Protein AF-A0A5E8H9J6-F1 (afdb_monomer)

pLDDT: mean 77.49, std 18.44, range [28.7, 96.12]

Radius of gyration: 23.61 Å; Cα contacts (8 Å, |Δi|>4): 202; chains: 1; bounding box: 66×59×46 Å

Foldseek 3Di:
DDLVVLVVLLVVLVLLLLVLLPDFLVCNLVSLLVNLVSLVVDPLNVVVVVLLCPDDDDPCPLPCAPPNPAQDADPDPSSNLSSLCNNSVCCNPPVVPDGPLSSLQRQLDDDDDSRSSSNSCSVVRVVVNSVVVSVVSVVVSVVVVPDDDPPPDDDDDDDDDPDDDDDDDPPPVLVVLLVLLVVVLVVLVSDPQPCSVVLNVLSVVCNVPVPVQLQDPVSLVSNCVSLVVVCVSCVPDPSSVVVCVSSVVSVVVD

Structure (mmCIF, N/CA/C/O backbone):
data_AF-A0A5E8H9J6-F1
#
_entry.id   AF-A0A5E8H9J6-F1
#
loop_
_atom_site.group_PDB
_atom_site.id
_atom_site.type_symbol
_atom_site.label_atom_id
_atom_site.label_alt_id
_atom_site.label_comp_id
_atom_site.label_asym_id
_atom_site.label_entity_id
_atom_site.label_seq_id
_atom_site.pdbx_PDB_ins_code
_atom_site.Cartn_x
_atom_site.Cartn_y
_atom_site.Cartn_z
_atom_site.occupancy
_atom_site.B_iso_or_equiv
_atom_site.auth_seq_id
_atom_site.auth_comp_id
_atom_site.auth_asym_id
_atom_site.auth_atom_id
_atom_site.pdbx_PDB_model_num
ATOM 1 N N . MET A 1 1 ? -1.485 -14.851 18.853 1.00 59.44 1 MET A N 1
ATOM 2 C CA . MET A 1 1 ? -2.265 -13.593 18.881 1.00 59.44 1 MET A CA 1
ATOM 3 C C . MET A 1 1 ? -3.747 -13.981 18.853 1.00 59.44 1 MET A C 1
ATOM 5 O O . MET A 1 1 ? -4.012 -15.145 18.581 1.00 59.44 1 MET A O 1
ATOM 9 N N . SER A 1 2 ? -4.716 -13.131 19.223 1.00 71.38 2 SER A N 1
ATOM 10 C CA . SER A 1 2 ? -6.134 -13.530 19.083 1.00 71.38 2 SER A CA 1
ATOM 11 C C . SER A 1 2 ? -6.590 -13.364 17.628 1.00 71.38 2 SER A C 1
ATOM 13 O O . SER A 1 2 ? -6.178 -12.410 16.970 1.00 71.38 2 SER A O 1
ATOM 15 N N . ASN A 1 3 ? -7.474 -14.241 17.136 1.00 74.12 3 ASN A N 1
ATOM 16 C CA . ASN A 1 3 ? -7.979 -14.191 15.752 1.00 74.12 3 ASN A CA 1
ATOM 17 C C . ASN A 1 3 ? -8.634 -12.820 15.430 1.00 74.12 3 ASN A C 1
ATOM 19 O O . ASN A 1 3 ? -8.476 -12.260 14.349 1.00 74.12 3 ASN A O 1
ATOM 23 N N . THR A 1 4 ? -9.278 -12.192 16.421 1.00 80.00 4 THR A N 1
ATOM 24 C CA . THR A 1 4 ? -9.820 -10.823 16.315 1.00 80.00 4 THR A CA 1
ATOM 25 C C . THR A 1 4 ? -8.735 -9.762 16.095 1.00 80.00 4 THR A C 1
ATOM 27 O O . THR A 1 4 ? -8.945 -8.807 15.347 1.00 80.00 4 THR A O 1
ATOM 30 N N . GLN A 1 5 ? -7.571 -9.905 16.733 1.00 84.12 5 GLN A N 1
ATOM 31 C CA . GLN A 1 5 ? -6.445 -8.985 16.568 1.00 84.12 5 GLN A CA 1
ATOM 32 C C . GLN A 1 5 ? -5.749 -9.180 15.213 1.00 84.12 5 GLN A C 1
ATOM 34 O O . GLN A 1 5 ? -5.416 -8.194 14.561 1.00 84.12 5 GLN A O 1
ATOM 39 N N . GLU A 1 6 ? -5.599 -10.425 14.758 1.00 87.00 6 GLU A N 1
ATOM 40 C CA . GLU A 1 6 ? -5.051 -10.762 13.434 1.00 87.00 6 GLU A CA 1
ATOM 41 C C . GLU A 1 6 ? -5.902 -10.171 12.307 1.00 87.00 6 GLU A C 1
ATOM 43 O O . GLU A 1 6 ? -5.378 -9.487 11.430 1.00 87.00 6 GLU A O 1
ATOM 48 N N . LYS A 1 7 ? -7.231 -10.303 12.391 1.00 85.69 7 LYS A N 1
ATOM 49 C CA . LYS A 1 7 ? -8.154 -9.674 11.432 1.00 85.69 7 LYS A CA 1
ATOM 50 C C . LYS A 1 7 ? -8.063 -8.151 11.419 1.00 85.69 7 LYS A C 1
ATOM 52 O O . LYS A 1 7 ? -8.177 -7.538 10.360 1.00 85.69 7 LYS A O 1
ATOM 57 N N . LYS A 1 8 ? -7.838 -7.523 12.577 1.00 87.19 8 LYS A N 1
ATOM 58 C CA . LYS A 1 8 ? -7.639 -6.069 12.654 1.00 87.19 8 LYS A CA 1
ATOM 59 C C . LYS A 1 8 ? -6.346 -5.642 11.953 1.00 87.19 8 LYS A C 1
ATOM 61 O O . LYS A 1 8 ? -6.364 -4.669 11.204 1.00 87.19 8 LYS A O 1
ATOM 66 N N . ILE A 1 9 ? -5.251 -6.373 12.167 1.00 90.19 9 ILE A N 1
ATOM 67 C CA . ILE A 1 9 ? -3.965 -6.126 11.495 1.00 90.19 9 ILE A CA 1
ATOM 68 C C . ILE A 1 9 ? -4.117 -6.303 9.983 1.00 90.19 9 ILE A C 1
ATOM 70 O O . ILE A 1 9 ? -3.694 -5.439 9.219 1.00 90.19 9 ILE A O 1
ATOM 74 N N . LEU A 1 10 ? -4.794 -7.366 9.550 1.00 91.12 10 LEU A N 1
ATOM 75 C CA . LEU A 1 10 ? -5.026 -7.641 8.138 1.00 91.12 10 LEU A CA 1
ATOM 76 C C . LEU A 1 10 ? -5.918 -6.576 7.471 1.00 91.12 10 LEU A C 1
ATOM 78 O O . LEU A 1 10 ? -5.657 -6.148 6.348 1.00 91.12 10 LEU A O 1
ATOM 82 N N . SER A 1 11 ? -6.930 -6.070 8.182 1.00 86.50 11 SER A N 1
ATOM 83 C CA . SER A 1 11 ? -7.732 -4.934 7.716 1.00 86.50 11 SER A CA 1
ATOM 84 C C . SER A 1 11 ? -6.898 -3.659 7.576 1.00 86.50 11 SER A C 1
ATOM 86 O O . SER A 1 11 ? -7.083 -2.920 6.613 1.00 86.50 11 SER A O 1
ATOM 88 N N . GLN A 1 12 ? -5.985 -3.389 8.513 1.00 87.75 12 GLN A N 1
ATOM 89 C CA . GLN A 1 12 ? -5.090 -2.233 8.429 1.00 87.75 12 GLN A CA 1
ATOM 90 C C . GLN A 1 12 ? -4.113 -2.368 7.255 1.00 87.75 12 GLN A C 1
ATOM 92 O O . GLN A 1 12 ? -3.857 -1.389 6.556 1.00 87.75 12 GLN A O 1
ATOM 97 N N . PHE A 1 13 ? -3.614 -3.579 7.001 1.00 92.81 13 PHE A N 1
ATOM 98 C CA . PHE A 1 13 ? -2.774 -3.869 5.844 1.00 92.81 13 PHE A CA 1
ATOM 99 C C . PHE A 1 13 ? -3.495 -3.544 4.535 1.00 92.81 13 PHE A C 1
ATOM 101 O O . PHE A 1 13 ? -2.966 -2.795 3.717 1.00 92.81 13 PHE A O 1
ATOM 108 N N . LEU A 1 14 ? -4.742 -4.002 4.381 1.00 88.88 14 LEU A N 1
ATOM 109 C CA . LEU A 1 14 ? -5.564 -3.695 3.210 1.00 88.88 14 LEU A CA 1
ATOM 110 C C . LEU A 1 14 ? -5.785 -2.187 3.026 1.00 88.88 14 LEU A C 1
ATOM 112 O O . LEU A 1 14 ? -5.744 -1.689 1.901 1.00 88.88 14 LEU A O 1
ATOM 116 N N . THR A 1 15 ? -5.997 -1.447 4.116 1.00 83.69 15 THR A N 1
ATOM 117 C CA . THR A 1 15 ? -6.102 0.019 4.073 1.00 83.69 15 THR A CA 1
ATOM 118 C C . THR A 1 15 ? -4.813 0.658 3.565 1.00 83.69 15 THR A C 1
ATOM 120 O O . THR A 1 15 ? -4.868 1.539 2.709 1.00 83.69 15 THR A O 1
ATOM 123 N N . ASN A 1 16 ? -3.652 0.197 4.035 1.00 84.75 16 ASN A N 1
ATOM 124 C CA . ASN A 1 16 ? -2.370 0.734 3.587 1.00 84.75 16 ASN A CA 1
ATOM 125 C C . ASN A 1 16 ? -2.121 0.429 2.098 1.00 84.75 16 ASN A C 1
ATOM 127 O O . ASN A 1 16 ? -1.680 1.316 1.374 1.00 84.75 16 ASN A O 1
ATOM 131 N N . ILE A 1 17 ? -2.475 -0.773 1.616 1.00 89.94 17 ILE A N 1
ATOM 132 C CA . ILE A 1 17 ? -2.405 -1.122 0.184 1.00 89.94 17 ILE A CA 1
ATOM 133 C C . ILE A 1 17 ? -3.247 -0.147 -0.638 1.00 89.94 17 ILE A C 1
ATOM 135 O O . ILE A 1 17 ? -2.759 0.425 -1.606 1.00 89.94 17 ILE A O 1
ATOM 139 N N . LYS A 1 18 ? -4.500 0.090 -0.236 1.00 85.06 18 LYS A N 1
ATOM 140 C CA . LYS A 1 18 ? -5.388 1.033 -0.932 1.00 85.06 18 LYS A CA 1
ATOM 141 C C . LYS A 1 18 ? -4.832 2.455 -0.955 1.00 85.06 18 LYS A C 1
ATOM 143 O O . LYS A 1 18 ? -5.017 3.143 -1.952 1.00 85.06 18 LYS A O 1
ATOM 148 N N . PHE A 1 19 ? -4.166 2.889 0.116 1.00 83.50 19 PHE A N 1
ATOM 149 C CA . PHE A 1 19 ? -3.497 4.189 0.157 1.00 83.50 19 PHE A CA 1
ATOM 150 C C . PHE A 1 19 ? -2.390 4.272 -0.900 1.00 83.50 19 PHE A C 1
ATOM 152 O O . PHE A 1 19 ? -2.397 5.191 -1.710 1.00 83.50 19 PHE A O 1
ATOM 159 N N . LEU A 1 20 ? -1.512 3.268 -0.954 1.00 90.25 20 LEU A N 1
ATOM 160 C CA . LEU A 1 20 ? -0.460 3.184 -1.967 1.00 90.25 20 LEU A CA 1
ATOM 161 C C . LEU A 1 20 ? -1.025 3.151 -3.394 1.00 90.25 20 LEU A C 1
ATOM 163 O O . LEU A 1 20 ? -0.491 3.816 -4.262 1.00 90.25 20 LEU A O 1
ATOM 167 N N . MET A 1 21 ? -2.116 2.426 -3.652 1.00 91.56 21 MET A N 1
ATOM 168 C CA . MET A 1 21 ? -2.692 2.339 -5.007 1.00 91.56 21 MET A CA 1
ATOM 169 C C . MET A 1 21 ? -3.273 3.658 -5.529 1.00 91.56 21 MET A C 1
ATOM 171 O O . MET A 1 21 ? -3.559 3.761 -6.718 1.00 91.56 21 MET A O 1
ATOM 175 N N . ASN A 1 22 ? -3.499 4.635 -4.651 1.00 84.75 22 ASN A N 1
ATOM 176 C CA . ASN A 1 22 ? -4.009 5.954 -5.018 1.00 84.75 22 ASN A CA 1
ATOM 177 C C . ASN A 1 22 ? -2.953 7.057 -4.863 1.00 84.75 22 ASN A C 1
ATOM 179 O O . ASN A 1 22 ? -3.282 8.229 -5.046 1.00 84.75 22 ASN A O 1
ATOM 183 N N . SER A 1 23 ? -1.716 6.711 -4.499 1.00 84.19 23 SER A N 1
ATOM 184 C CA . SER A 1 23 ? -0.646 7.692 -4.356 1.00 84.19 23 SER A CA 1
ATOM 185 C C . SER A 1 23 ? -0.060 8.066 -5.720 1.00 84.19 23 SER A C 1
ATOM 187 O O . SER A 1 23 ? -0.052 7.285 -6.668 1.00 84.19 23 SER A O 1
ATOM 189 N N . SER A 1 24 ? 0.479 9.269 -5.796 1.00 86.25 24 SER A N 1
ATOM 190 C CA . SER A 1 24 ? 1.203 9.827 -6.935 1.00 86.25 24 SER A CA 1
ATOM 191 C C . SER A 1 24 ? 2.720 9.663 -6.767 1.00 86.25 24 SER A C 1
ATOM 193 O O . SER A 1 24 ? 3.197 8.971 -5.864 1.00 86.25 24 SER A O 1
ATOM 195 N N . ASN A 1 25 ? 3.502 10.317 -7.629 1.00 87.56 25 ASN A N 1
ATOM 196 C CA . ASN A 1 25 ? 4.947 10.435 -7.437 1.00 87.56 25 ASN A CA 1
ATOM 197 C C . ASN A 1 25 ? 5.320 11.123 -6.107 1.00 87.56 25 ASN A C 1
ATOM 199 O O . ASN A 1 25 ? 6.300 10.734 -5.477 1.00 87.56 25 ASN A O 1
ATOM 203 N N . ASP A 1 26 ? 4.534 12.114 -5.675 1.00 82.75 26 ASP A N 1
ATOM 204 C CA . ASP A 1 26 ? 4.868 12.986 -4.539 1.00 82.75 26 ASP A CA 1
ATOM 205 C C . ASP A 1 26 ? 4.715 12.313 -3.166 1.00 82.75 26 ASP A C 1
ATOM 207 O O . ASP A 1 26 ? 5.227 12.828 -2.173 1.00 82.75 26 ASP A O 1
ATOM 211 N N . ASP A 1 27 ? 3.946 11.227 -3.088 1.00 84.25 27 ASP A N 1
ATOM 212 C CA . ASP A 1 27 ? 3.587 10.540 -1.842 1.00 84.25 27 ASP A CA 1
ATOM 213 C C . ASP A 1 27 ? 3.704 9.008 -1.919 1.00 84.25 27 ASP A C 1
ATOM 215 O O . ASP A 1 27 ? 3.498 8.306 -0.923 1.00 84.25 27 ASP A O 1
ATOM 219 N N . GLY A 1 28 ? 4.055 8.463 -3.088 1.00 87.81 28 GLY A N 1
ATOM 220 C CA . GLY A 1 28 ? 4.189 7.023 -3.293 1.00 87.81 28 GLY A CA 1
ATOM 221 C C . GLY A 1 28 ? 5.363 6.393 -2.553 1.00 87.81 28 GLY A C 1
ATOM 222 O O . GLY A 1 28 ? 5.253 5.245 -2.109 1.00 87.81 28 GLY A O 1
ATOM 223 N N . PHE A 1 29 ? 6.452 7.140 -2.339 1.00 91.50 29 PHE A N 1
ATOM 224 C CA . PHE A 1 29 ? 7.573 6.660 -1.531 1.00 91.50 29 PHE A CA 1
ATOM 225 C C . PHE A 1 29 ? 7.135 6.432 -0.081 1.00 91.50 29 PHE A C 1
ATOM 227 O O . PHE A 1 29 ? 7.305 5.335 0.451 1.00 91.50 29 PHE A O 1
ATOM 234 N N . GLU A 1 30 ? 6.526 7.436 0.552 1.00 89.94 30 GLU A N 1
ATOM 235 C CA . GLU A 1 30 ? 6.082 7.360 1.943 1.00 89.94 30 GLU A CA 1
ATOM 236 C C . GLU A 1 30 ? 4.964 6.330 2.131 1.00 89.94 30 GLU A C 1
ATOM 238 O O . GLU A 1 30 ? 4.925 5.635 3.151 1.00 89.94 30 GLU A O 1
ATOM 243 N N . ALA A 1 31 ? 4.068 6.194 1.149 1.00 89.25 31 ALA A N 1
ATOM 244 C CA . ALA A 1 31 ? 3.047 5.152 1.144 1.00 89.25 31 ALA A CA 1
ATOM 245 C C . ALA A 1 31 ? 3.674 3.749 1.165 1.00 89.25 31 ALA A C 1
ATOM 247 O O . ALA A 1 31 ? 3.290 2.904 1.984 1.00 89.25 31 ALA A O 1
ATOM 248 N N . LEU A 1 32 ? 4.661 3.514 0.294 1.00 95.00 32 LEU A N 1
ATOM 249 C CA . LEU A 1 32 ? 5.361 2.238 0.187 1.00 95.00 32 LEU A CA 1
ATOM 250 C C . LEU A 1 32 ? 6.189 1.952 1.445 1.00 95.00 32 LEU A C 1
ATOM 252 O O . LEU A 1 32 ? 6.062 0.876 2.029 1.00 95.00 32 LEU A O 1
ATOM 256 N N . GLU A 1 33 ? 6.971 2.927 1.914 1.00 94.75 33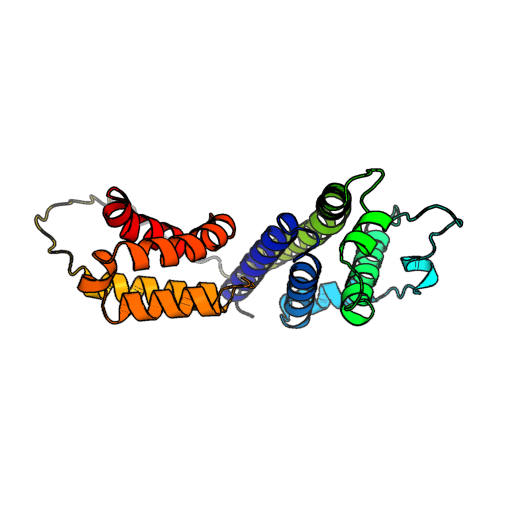 GLU A N 1
ATOM 257 C CA . GLU A 1 33 ? 7.739 2.831 3.160 1.00 94.75 33 GLU A CA 1
ATOM 258 C C . GLU A 1 33 ? 6.824 2.513 4.353 1.00 94.75 33 GLU A C 1
ATOM 260 O O . GLU A 1 33 ? 7.142 1.651 5.177 1.00 94.75 33 GLU A O 1
ATOM 265 N N . GLY A 1 34 ? 5.655 3.156 4.428 1.00 91.94 34 GLY A N 1
ATOM 266 C CA . GLY A 1 34 ? 4.661 2.912 5.469 1.00 91.94 34 GLY A CA 1
ATOM 267 C C . GLY A 1 34 ? 4.163 1.465 5.499 1.00 91.94 34 GLY A C 1
ATOM 268 O O . GLY A 1 34 ? 4.055 0.882 6.580 1.00 91.94 34 GLY A O 1
ATOM 269 N N . ILE A 1 35 ? 3.902 0.862 4.334 1.00 95.25 35 ILE A N 1
ATOM 270 C CA . ILE A 1 35 ? 3.504 -0.551 4.236 1.00 95.25 35 ILE A CA 1
ATOM 271 C C . ILE A 1 35 ? 4.638 -1.472 4.690 1.00 95.25 35 ILE A C 1
ATOM 273 O O . ILE A 1 35 ? 4.401 -2.365 5.503 1.00 95.25 35 ILE A O 1
ATOM 277 N N . ILE A 1 36 ? 5.863 -1.251 4.207 1.00 95.44 36 ILE A N 1
ATOM 278 C CA . ILE A 1 36 ? 7.013 -2.107 4.538 1.00 95.44 36 ILE A CA 1
ATOM 279 C C . ILE A 1 36 ? 7.318 -2.064 6.034 1.00 95.44 36 ILE A C 1
ATOM 281 O O . ILE A 1 36 ? 7.476 -3.108 6.670 1.00 95.44 36 ILE A O 1
ATOM 285 N N . ASN A 1 37 ? 7.328 -0.871 6.625 1.00 94.06 37 ASN A N 1
ATOM 286 C CA . ASN A 1 37 ? 7.542 -0.708 8.060 1.00 94.06 37 ASN A CA 1
ATOM 287 C C . ASN A 1 37 ? 6.410 -1.330 8.885 1.00 94.06 37 ASN A C 1
ATOM 289 O O . ASN A 1 37 ? 6.670 -1.917 9.936 1.00 94.06 37 ASN A O 1
ATOM 293 N N . PHE A 1 38 ? 5.163 -1.240 8.412 1.00 94.75 38 PHE A N 1
ATOM 294 C CA . PHE A 1 38 ? 4.030 -1.913 9.043 1.00 94.75 38 PHE A CA 1
ATOM 295 C C . PHE A 1 38 ? 4.209 -3.436 9.030 1.00 94.75 38 PHE A C 1
ATOM 297 O O . PHE A 1 38 ? 4.125 -4.061 10.084 1.00 94.75 38 PHE A O 1
ATOM 304 N N . MET A 1 39 ? 4.533 -4.026 7.876 1.00 96.12 39 MET A N 1
ATOM 305 C CA . MET A 1 39 ? 4.763 -5.469 7.763 1.00 96.12 39 MET A CA 1
ATOM 306 C C . MET A 1 39 ? 5.901 -5.939 8.676 1.00 96.12 39 MET A C 1
ATOM 308 O O . MET A 1 39 ? 5.738 -6.912 9.401 1.00 96.12 39 MET A O 1
ATOM 312 N N . LYS A 1 40 ? 7.031 -5.223 8.710 1.00 93.94 40 LYS A N 1
ATOM 313 C CA . LYS A 1 40 ? 8.172 -5.571 9.577 1.00 93.94 40 LYS A CA 1
ATOM 314 C C . LYS A 1 40 ? 7.868 -5.464 11.072 1.00 93.94 40 LYS A C 1
ATOM 316 O O . LYS A 1 40 ? 8.514 -6.127 11.877 1.00 93.94 40 LYS A O 1
ATOM 321 N N . LYS A 1 41 ? 6.937 -4.591 11.460 1.00 94.56 41 LYS A N 1
ATOM 322 C CA . LYS A 1 41 ? 6.559 -4.377 12.862 1.00 94.56 41 LYS A CA 1
ATOM 323 C C . LYS A 1 41 ? 5.580 -5.436 13.366 1.00 94.56 41 LYS A C 1
ATOM 325 O O . LYS A 1 41 ? 5.629 -5.808 14.538 1.00 94.56 41 LYS A O 1
ATOM 330 N N . GLU A 1 42 ? 4.644 -5.850 12.520 1.00 94.75 42 GLU A N 1
ATOM 331 C CA . GLU A 1 42 ? 3.549 -6.727 12.914 1.00 94.75 42 GLU A CA 1
ATOM 332 C C . GLU A 1 42 ? 3.956 -8.201 12.779 1.00 94.75 42 GLU A C 1
ATOM 334 O O . GLU A 1 42 ? 4.244 -8.695 11.689 1.00 94.75 42 GLU A O 1
ATOM 339 N N . SER A 1 43 ? 3.913 -8.941 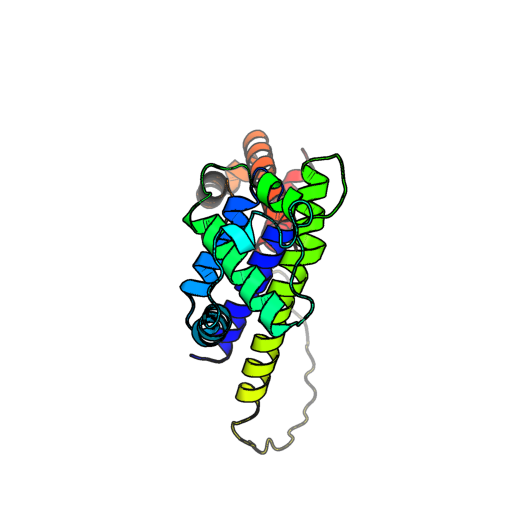13.891 1.00 92.25 43 SER A N 1
ATOM 340 C CA . SER A 1 43 ? 4.396 -10.329 13.946 1.00 92.25 43 SER A CA 1
ATOM 341 C C . SER A 1 43 ? 3.672 -11.295 13.007 1.00 92.25 43 SER A C 1
ATOM 343 O O . SER A 1 43 ? 4.234 -12.330 12.658 1.00 92.25 43 SER A O 1
ATOM 345 N N . LEU A 1 44 ? 2.457 -10.944 12.573 1.00 93.00 44 LEU A N 1
ATOM 346 C CA . LEU A 1 44 ? 1.671 -11.695 11.592 1.00 93.00 44 LEU A CA 1
ATOM 347 C C . LEU A 1 44 ? 2.421 -11.906 10.266 1.00 93.00 44 LEU A C 1
ATOM 349 O O . LEU A 1 44 ? 2.207 -12.915 9.608 1.00 93.00 44 LEU A O 1
ATOM 353 N N . PHE A 1 45 ? 3.304 -10.983 9.876 1.00 95.44 45 PHE A N 1
ATOM 354 C CA . PHE A 1 45 ? 4.000 -11.050 8.588 1.00 95.44 45 PHE A CA 1
ATOM 355 C C . PHE A 1 45 ? 5.368 -11.727 8.663 1.00 95.44 45 PHE A C 1
ATOM 357 O O . PHE A 1 45 ? 5.964 -11.964 7.617 1.00 95.44 45 PHE A O 1
ATOM 364 N N . HIS A 1 46 ? 5.888 -12.040 9.855 1.00 94.56 46 HIS A N 1
ATOM 365 C CA . HIS A 1 46 ? 7.272 -12.503 10.012 1.00 94.5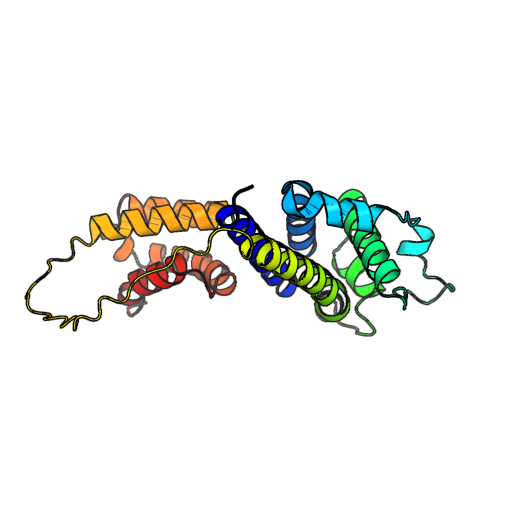6 46 HIS A CA 1
ATOM 366 C C . HIS A 1 46 ? 7.592 -13.751 9.180 1.00 94.56 46 HIS A C 1
ATOM 368 O O . HIS A 1 46 ? 8.652 -13.816 8.568 1.00 94.56 46 HIS A O 1
ATOM 374 N N . GLU A 1 47 ? 6.688 -14.732 9.133 1.00 92.31 47 GLU A N 1
ATOM 375 C CA . GLU A 1 47 ? 6.907 -15.962 8.361 1.00 92.31 47 GLU A CA 1
ATOM 376 C C . GLU A 1 47 ? 6.978 -15.686 6.855 1.00 92.31 47 GLU A C 1
ATOM 378 O O . GLU A 1 47 ? 7.892 -16.153 6.175 1.00 92.31 47 GLU A O 1
ATOM 383 N N . ILE A 1 48 ? 6.067 -14.852 6.347 1.00 94.25 48 ILE A N 1
ATOM 384 C CA . ILE A 1 48 ? 6.060 -14.440 4.941 1.00 94.25 48 ILE A CA 1
ATOM 385 C C . ILE A 1 48 ? 7.304 -13.614 4.613 1.00 94.25 48 ILE A C 1
ATOM 387 O O . ILE A 1 48 ? 7.926 -13.859 3.586 1.00 94.25 48 ILE A O 1
ATOM 391 N N . ILE A 1 49 ? 7.704 -12.678 5.479 1.00 94.88 49 ILE A N 1
ATOM 392 C CA . ILE A 1 49 ? 8.920 -11.875 5.288 1.00 94.88 49 ILE A CA 1
ATOM 393 C C . ILE A 1 49 ? 10.147 -12.781 5.217 1.00 94.88 49 ILE A C 1
ATOM 395 O O . ILE A 1 49 ? 10.905 -12.676 4.260 1.00 94.88 49 ILE A O 1
ATOM 399 N N . ASN A 1 50 ? 10.299 -13.719 6.155 1.00 93.75 50 ASN A N 1
ATOM 400 C CA . ASN A 1 50 ? 11.421 -14.657 6.141 1.00 93.75 50 ASN A CA 1
ATOM 401 C C . ASN A 1 50 ? 11.479 -15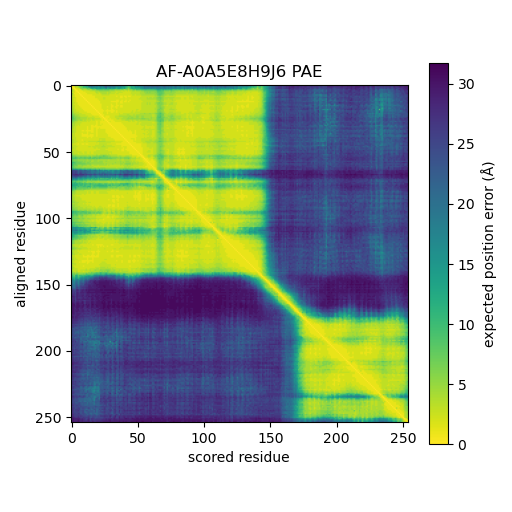.433 4.821 1.00 93.75 50 ASN A C 1
ATOM 403 O O . ASN A 1 50 ? 12.544 -15.522 4.221 1.00 93.75 50 ASN A O 1
ATOM 407 N N . LYS A 1 51 ? 10.333 -15.928 4.332 1.00 92.62 51 LYS A N 1
ATOM 408 C CA . LYS A 1 51 ? 10.239 -16.621 3.039 1.00 92.62 51 LYS A CA 1
ATOM 409 C C . LYS A 1 51 ? 10.617 -15.713 1.863 1.00 92.62 51 LYS A C 1
ATOM 411 O O . LYS A 1 51 ? 11.286 -16.146 0.928 1.00 92.62 51 LYS A O 1
ATOM 416 N N . LEU A 1 52 ? 10.187 -14.452 1.883 1.00 93.31 52 LEU A N 1
ATOM 417 C CA . LEU A 1 52 ? 10.526 -13.478 0.843 1.00 93.31 52 LEU A CA 1
ATOM 418 C C . LEU A 1 52 ? 12.024 -13.137 0.844 1.00 93.31 52 LEU A C 1
ATOM 420 O O . LEU A 1 52 ? 12.585 -12.917 -0.227 1.00 93.31 52 LEU A O 1
ATOM 424 N N . GLU A 1 53 ? 12.663 -13.147 2.014 1.00 91.94 53 GLU A N 1
ATOM 425 C CA . GLU A 1 53 ? 14.084 -12.834 2.220 1.00 91.94 53 GLU A CA 1
ATOM 426 C C . GLU A 1 53 ? 15.029 -14.029 2.011 1.00 91.94 53 GLU A C 1
ATOM 428 O O . GLU A 1 53 ? 16.240 -13.838 1.980 1.00 91.94 53 GLU A O 1
ATOM 433 N N . GLU A 1 54 ? 14.517 -15.247 1.790 1.00 88.31 54 GLU A N 1
ATOM 434 C CA . GLU A 1 54 ? 15.351 -16.432 1.513 1.00 88.31 54 GLU A CA 1
ATOM 435 C C . GLU A 1 54 ? 16.265 -16.259 0.290 1.00 88.31 54 GLU A C 1
ATOM 437 O O . GLU A 1 54 ? 17.306 -16.910 0.188 1.00 88.31 54 GLU A O 1
ATOM 442 N N . THR A 1 55 ? 15.870 -15.409 -0.663 1.00 84.44 55 THR A N 1
ATOM 443 C CA . THR A 1 55 ? 16.654 -15.113 -1.865 1.00 84.44 55 THR A CA 1
ATOM 444 C C . THR A 1 55 ? 17.134 -13.669 -1.845 1.00 84.44 55 THR A C 1
ATOM 446 O O . THR A 1 55 ? 16.333 -12.743 -1.947 1.00 84.44 55 THR A O 1
ATOM 449 N N . GLU A 1 56 ? 18.451 -13.478 -1.797 1.00 84.19 56 GLU A N 1
ATOM 450 C CA . GLU A 1 56 ? 19.076 -12.162 -1.921 1.00 84.19 56 GLU A CA 1
ATOM 451 C C . GLU A 1 56 ? 19.303 -11.788 -3.393 1.00 84.19 56 GLU A C 1
ATOM 453 O O . GLU A 1 56 ? 19.770 -12.594 -4.204 1.00 84.19 56 GLU A O 1
ATOM 458 N N . TYR A 1 57 ? 19.006 -10.534 -3.735 1.00 88.06 57 TYR A N 1
ATOM 459 C CA . TYR A 1 57 ? 19.239 -9.962 -5.060 1.00 88.06 57 TYR A CA 1
ATOM 460 C C . TYR A 1 57 ? 20.195 -8.777 -4.938 1.00 88.06 57 TYR A C 1
ATOM 462 O O . TYR A 1 57 ? 20.031 -7.931 -4.064 1.00 88.06 57 TYR A O 1
ATOM 470 N N . SER A 1 58 ? 21.191 -8.702 -5.821 1.00 86.69 58 SER A N 1
ATOM 471 C CA . SER A 1 58 ? 22.095 -7.551 -5.880 1.00 86.69 58 SER A CA 1
ATOM 472 C C . SER A 1 58 ? 21.429 -6.348 -6.552 1.00 86.69 58 SER A C 1
ATOM 474 O O . SER A 1 58 ? 20.557 -6.515 -7.407 1.00 86.69 58 SER A O 1
ATOM 476 N N . GLU A 1 59 ? 21.908 -5.136 -6.261 1.00 85.06 59 GLU A N 1
ATOM 477 C CA . GLU A 1 59 ? 21.471 -3.908 -6.948 1.00 85.06 59 GLU A CA 1
ATOM 478 C C . GLU A 1 59 ? 21.588 -4.008 -8.477 1.00 85.06 59 GLU A C 1
ATOM 480 O O . GLU A 1 59 ? 20.759 -3.480 -9.211 1.00 85.06 59 GLU A O 1
ATOM 485 N N . GLU A 1 60 ? 22.601 -4.709 -8.992 1.00 83.19 60 GLU A N 1
ATOM 486 C CA . GLU A 1 60 ? 22.746 -4.929 -10.433 1.00 83.19 60 GLU A CA 1
ATOM 487 C C . GLU A 1 60 ? 21.555 -5.708 -11.007 1.00 83.19 60 GLU A C 1
ATOM 489 O O . GLU A 1 60 ? 21.006 -5.334 -12.044 1.00 83.19 60 GLU A O 1
ATOM 494 N N . ILE A 1 61 ? 21.101 -6.742 -10.299 1.00 84.75 61 ILE A N 1
ATOM 495 C CA . ILE A 1 61 ? 19.938 -7.535 -10.699 1.00 84.75 61 ILE A CA 1
ATOM 496 C C . ILE A 1 61 ? 18.639 -6.724 -10.551 1.00 84.75 61 ILE A C 1
ATOM 498 O O . ILE A 1 61 ? 17.748 -6.852 -11.394 1.00 84.75 61 ILE A O 1
ATOM 502 N N . LEU A 1 62 ? 18.540 -5.885 -9.516 1.00 87.62 62 LEU A N 1
ATOM 503 C CA . LEU A 1 62 ? 17.364 -5.057 -9.235 1.00 87.62 62 LEU A CA 1
ATOM 504 C C . LEU A 1 62 ? 17.236 -3.846 -10.176 1.00 87.62 62 LEU A C 1
ATOM 506 O O . LEU A 1 62 ? 16.118 -3.496 -10.551 1.00 87.62 62 LEU A O 1
ATOM 510 N N . TYR A 1 63 ? 18.344 -3.227 -10.602 1.00 84.62 63 TYR A N 1
ATOM 511 C CA . TYR A 1 63 ? 18.325 -1.901 -11.241 1.00 84.62 63 TYR A CA 1
ATOM 512 C C . TYR A 1 63 ? 19.139 -1.757 -12.532 1.00 84.62 63 TYR A C 1
ATOM 514 O O . TYR A 1 63 ? 19.114 -0.682 -13.132 1.00 84.62 63 TYR A O 1
ATOM 522 N N . LYS A 1 64 ? 19.827 -2.790 -13.028 1.00 72.31 64 LYS A N 1
ATOM 523 C CA . LYS A 1 64 ? 20.571 -2.691 -14.307 1.00 72.31 64 LYS A CA 1
ATOM 524 C C . LYS A 1 64 ? 20.004 -3.564 -15.428 1.00 72.31 64 LYS A C 1
ATOM 526 O O . LYS A 1 64 ? 20.508 -3.545 -16.551 1.00 72.31 64 LYS A O 1
ATOM 531 N N . GLY A 1 65 ? 18.889 -4.248 -15.155 1.00 61.97 65 GLY A N 1
ATOM 532 C CA . GLY A 1 65 ? 18.214 -5.143 -16.092 1.00 61.97 65 GLY A CA 1
ATOM 533 C C . GLY A 1 65 ? 19.002 -6.435 -16.335 1.00 61.97 65 GLY A C 1
ATOM 534 O O . GLY A 1 65 ? 20.218 -6.483 -16.195 1.00 61.97 65 GLY A O 1
ATOM 535 N N . ARG A 1 66 ? 18.311 -7.515 -16.723 1.00 56.38 66 ARG A N 1
ATOM 536 C CA . ARG A 1 66 ? 18.980 -8.812 -16.972 1.00 56.38 66 ARG A CA 1
ATOM 537 C C . ARG A 1 66 ? 19.829 -8.828 -18.249 1.00 56.38 66 ARG A C 1
ATOM 539 O O . ARG A 1 66 ? 20.773 -9.599 -18.319 1.00 56.38 66 ARG A O 1
ATOM 546 N N . ASP A 1 67 ? 19.492 -7.981 -19.228 1.00 52.06 67 ASP A N 1
ATOM 547 C CA . ASP A 1 67 ? 20.104 -7.948 -20.566 1.00 52.06 67 ASP A CA 1
ATOM 548 C C . ASP A 1 67 ? 20.314 -6.500 -21.060 1.00 52.06 67 ASP A C 1
ATOM 550 O O . ASP A 1 67 ? 19.664 -6.101 -22.025 1.00 52.06 67 ASP A O 1
ATOM 554 N N . TYR A 1 68 ? 21.140 -5.682 -20.385 1.00 46.31 68 TYR A N 1
ATOM 555 C CA . TYR A 1 68 ? 21.574 -4.307 -20.760 1.00 46.31 68 TYR A CA 1
ATOM 556 C C . TYR A 1 68 ? 20.490 -3.255 -21.128 1.00 46.31 68 TYR A C 1
ATOM 558 O O . TYR A 1 68 ? 20.812 -2.085 -21.288 1.00 46.31 68 TYR A O 1
ATOM 566 N N . ASN A 1 69 ? 19.221 -3.641 -21.287 1.00 48.72 69 ASN A N 1
ATOM 567 C CA . ASN A 1 69 ? 18.146 -2.877 -21.930 1.00 48.72 69 ASN A CA 1
ATOM 568 C C . ASN A 1 69 ? 16.739 -3.272 -21.432 1.00 48.72 69 ASN A C 1
ATOM 570 O O . ASN A 1 69 ? 15.746 -2.757 -21.948 1.00 48.72 69 ASN A O 1
ATOM 574 N N . LYS A 1 70 ? 16.602 -4.257 -20.527 1.00 57.97 70 LYS A N 1
ATOM 575 C CA . LYS A 1 70 ? 15.284 -4.768 -20.105 1.00 57.97 70 LYS A CA 1
ATOM 576 C C . LYS A 1 70 ? 15.231 -5.075 -18.611 1.00 57.97 70 LYS A C 1
ATOM 578 O O . LYS A 1 70 ? 15.737 -6.103 -18.158 1.00 57.97 70 LYS A O 1
ATOM 583 N N . TYR A 1 71 ? 14.529 -4.213 -17.889 1.00 75.62 71 TYR A N 1
ATOM 584 C CA . TYR A 1 71 ? 13.957 -4.491 -16.579 1.00 75.62 71 TYR A CA 1
ATOM 585 C C . TYR A 1 71 ? 12.814 -5.491 -16.743 1.00 75.62 71 TYR A C 1
ATOM 587 O O . TYR A 1 71 ? 11.915 -5.298 -17.566 1.00 75.62 71 TYR A O 1
ATOM 595 N N . LYS A 1 72 ? 12.889 -6.622 -16.040 1.00 75.88 72 LYS A N 1
ATOM 596 C CA . LYS A 1 72 ? 11.858 -7.662 -16.088 1.00 75.88 72 LYS A CA 1
ATOM 597 C C . LYS A 1 72 ? 11.744 -8.356 -14.747 1.00 75.88 72 LYS A C 1
ATOM 599 O O . LYS A 1 72 ? 12.738 -8.848 -14.218 1.00 75.88 72 LYS A O 1
ATOM 604 N N . LEU A 1 73 ? 10.508 -8.484 -14.280 1.00 85.19 73 LEU A N 1
ATOM 605 C CA . LEU A 1 73 ? 10.187 -9.348 -13.157 1.00 85.19 73 LEU A CA 1
ATOM 606 C C . LEU A 1 73 ? 10.431 -10.823 -13.530 1.00 85.19 73 LEU A C 1
ATOM 608 O O . LEU A 1 73 ? 10.191 -11.212 -14.682 1.00 85.19 73 LEU A O 1
ATOM 612 N N . PRO A 1 74 ? 10.881 -11.662 -12.579 1.00 83.50 74 PRO A N 1
ATOM 613 C CA . PRO A 1 74 ? 10.919 -13.107 -12.767 1.00 83.50 74 PRO A CA 1
ATOM 614 C C . PRO A 1 74 ? 9.544 -13.655 -13.185 1.00 83.50 74 PRO A C 1
ATOM 616 O O . PRO A 1 74 ? 8.507 -13.179 -12.729 1.00 83.50 74 PRO A O 1
ATOM 619 N N . SER A 1 75 ? 9.528 -14.667 -14.057 1.00 78.25 75 SER A N 1
ATOM 620 C CA . SER A 1 75 ? 8.279 -15.298 -14.523 1.00 78.25 75 SER A CA 1
ATOM 621 C C . SER A 1 75 ? 7.722 -16.346 -13.552 1.00 78.25 75 SER A C 1
ATOM 623 O O . SER A 1 75 ? 6.537 -16.658 -13.610 1.00 78.25 75 SER A O 1
ATOM 625 N N . ASN A 1 76 ? 8.566 -16.903 -12.680 1.00 80.38 76 ASN A N 1
ATOM 626 C CA . ASN A 1 76 ? 8.158 -17.811 -11.608 1.00 80.38 76 ASN A CA 1
ATOM 627 C C . ASN A 1 76 ? 7.553 -16.994 -10.452 1.00 80.38 76 ASN A C 1
ATOM 629 O O . ASN A 1 76 ? 8.151 -15.999 -10.054 1.00 80.38 76 ASN A O 1
ATOM 633 N N . SER A 1 77 ? 6.394 -17.404 -9.926 1.00 72.62 77 SER A N 1
ATOM 634 C CA . SER A 1 77 ? 5.639 -16.661 -8.904 1.00 72.62 77 SER A CA 1
ATOM 635 C C . SER A 1 77 ? 6.390 -16.477 -7.585 1.00 72.62 77 SER A C 1
ATOM 637 O O . SER A 1 77 ? 6.406 -15.367 -7.060 1.00 72.62 77 SER A O 1
ATOM 639 N N . ASP A 1 78 ? 7.050 -17.521 -7.077 1.00 74.88 78 ASP A N 1
ATOM 640 C CA . ASP A 1 78 ? 7.776 -17.453 -5.802 1.00 74.88 78 ASP A CA 1
ATOM 641 C C . ASP A 1 78 ? 8.997 -16.541 -5.938 1.00 74.88 78 ASP A C 1
ATOM 643 O O . ASP A 1 78 ? 9.177 -15.602 -5.165 1.00 74.88 78 ASP A O 1
ATOM 647 N N . GLN A 1 79 ? 9.775 -16.728 -7.009 1.00 83.25 79 GLN A N 1
ATOM 648 C CA . GLN A 1 79 ? 10.912 -15.853 -7.308 1.00 83.25 79 GLN A CA 1
ATOM 649 C C . GLN A 1 79 ? 10.474 -14.412 -7.572 1.00 83.25 79 GLN A C 1
ATOM 651 O O . GLN A 1 79 ? 11.188 -13.480 -7.215 1.00 83.25 79 GLN A O 1
ATOM 656 N N . ARG A 1 80 ? 9.310 -14.214 -8.202 1.00 88.94 80 ARG A N 1
ATOM 657 C CA . ARG A 1 80 ? 8.751 -12.887 -8.471 1.00 88.94 80 ARG A CA 1
ATOM 658 C C . ARG A 1 80 ? 8.439 -12.155 -7.175 1.00 88.94 80 ARG A C 1
ATOM 660 O O . ARG A 1 80 ? 8.797 -10.989 -7.071 1.00 88.94 80 ARG A O 1
ATOM 667 N N . ASN A 1 81 ? 7.810 -12.816 -6.210 1.00 91.94 81 ASN A N 1
ATOM 668 C CA . ASN A 1 81 ? 7.454 -12.188 -4.942 1.00 91.94 81 ASN A CA 1
ATOM 669 C C . ASN A 1 81 ? 8.700 -11.837 -4.123 1.00 91.94 81 ASN A C 1
ATOM 671 O O . ASN A 1 81 ? 8.818 -10.693 -3.688 1.00 91.94 81 ASN A O 1
ATOM 675 N N . SER A 1 82 ? 9.665 -12.754 -3.996 1.00 92.31 82 SER A N 1
ATOM 676 C CA . SER A 1 82 ? 10.946 -12.453 -3.339 1.00 92.31 82 SER A CA 1
ATOM 677 C C . SER A 1 82 ? 11.689 -11.316 -4.045 1.00 92.31 82 SER A C 1
ATOM 679 O O . SER A 1 82 ? 12.184 -10.406 -3.393 1.00 92.31 82 SER A O 1
ATOM 681 N N . PHE A 1 83 ? 11.703 -11.299 -5.383 1.00 93.19 83 PHE A N 1
ATOM 682 C CA . PHE A 1 83 ? 12.316 -10.211 -6.151 1.00 93.19 83 PHE A CA 1
ATOM 683 C C . PHE A 1 83 ? 11.637 -8.863 -5.893 1.00 93.19 83 PHE A C 1
ATOM 685 O O . PHE A 1 83 ? 12.323 -7.869 -5.676 1.00 93.19 83 PHE A O 1
ATOM 692 N N . ILE A 1 84 ? 10.299 -8.813 -5.921 1.00 94.56 84 ILE A N 1
ATOM 693 C CA . ILE A 1 84 ? 9.544 -7.580 -5.661 1.00 94.56 84 ILE A CA 1
ATOM 694 C C . ILE A 1 84 ? 9.805 -7.101 -4.233 1.00 94.56 84 ILE A C 1
ATOM 696 O O . ILE A 1 84 ? 10.038 -5.911 -4.048 1.00 94.56 84 ILE A O 1
ATOM 700 N N . TRP A 1 85 ? 9.828 -8.006 -3.248 1.00 95.56 85 TRP A N 1
ATOM 701 C CA . TRP A 1 85 ? 10.180 -7.670 -1.869 1.00 95.56 85 TRP A CA 1
ATOM 702 C C . TRP A 1 85 ? 11.581 -7.068 -1.768 1.00 95.56 85 TRP A C 1
ATOM 704 O O . TRP A 1 85 ? 11.736 -5.989 -1.204 1.00 95.56 85 TRP A O 1
ATOM 714 N N . SER A 1 86 ? 12.595 -7.713 -2.346 1.00 94.19 86 SER A N 1
ATOM 715 C CA . SER A 1 86 ? 13.960 -7.185 -2.328 1.00 94.19 86 SER A CA 1
ATOM 716 C C . SER A 1 86 ? 14.057 -5.829 -3.020 1.00 94.19 86 SER A C 1
ATOM 718 O O . SER A 1 86 ? 14.681 -4.931 -2.470 1.00 94.19 86 SER A O 1
ATOM 720 N N . LEU A 1 87 ? 13.384 -5.651 -4.162 1.00 94.44 87 LEU A N 1
ATOM 721 C CA . LEU A 1 87 ? 13.326 -4.381 -4.887 1.00 94.44 87 LEU A CA 1
ATOM 722 C C . LEU A 1 87 ? 12.757 -3.251 -4.019 1.00 94.44 87 LEU A C 1
ATOM 724 O O . LEU A 1 87 ? 13.388 -2.213 -3.862 1.00 94.44 87 LEU A O 1
ATOM 728 N N . ILE A 1 88 ? 11.563 -3.438 -3.451 1.00 94.94 88 ILE A N 1
ATOM 729 C CA . ILE A 1 88 ? 10.900 -2.378 -2.676 1.00 94.94 88 ILE A CA 1
ATOM 730 C C . ILE A 1 88 ? 11.585 -2.137 -1.330 1.00 94.94 88 ILE A C 1
ATOM 732 O O . ILE A 1 88 ? 11.630 -1.004 -0.859 1.00 94.94 88 ILE A O 1
ATOM 736 N N . ASN A 1 89 ? 12.128 -3.185 -0.709 1.00 94.12 89 ASN A N 1
ATOM 737 C CA . ASN A 1 89 ? 12.832 -3.079 0.561 1.00 94.12 89 ASN A CA 1
ATOM 738 C C . ASN A 1 89 ? 14.165 -2.343 0.395 1.00 94.12 89 ASN A C 1
ATOM 740 O O . ASN A 1 89 ? 14.497 -1.482 1.211 1.00 94.12 89 ASN A O 1
ATOM 744 N N . ASP A 1 90 ? 14.900 -2.649 -0.673 1.00 93.50 90 ASP A N 1
ATOM 745 C CA . ASP A 1 90 ? 16.115 -1.931 -1.032 1.00 93.50 90 ASP A CA 1
ATOM 746 C C . ASP A 1 90 ? 15.811 -0.466 -1.380 1.00 93.50 90 ASP A C 1
ATOM 748 O O . ASP A 1 90 ? 16.408 0.429 -0.785 1.00 93.50 90 ASP A O 1
ATOM 752 N N . TRP A 1 91 ? 14.795 -0.204 -2.211 1.00 93.44 91 TRP A N 1
ATOM 753 C CA . TRP A 1 91 ? 14.367 1.156 -2.551 1.00 93.44 91 TRP A CA 1
ATOM 754 C C . TRP A 1 91 ? 14.051 2.005 -1.312 1.00 93.44 91 TRP A C 1
ATOM 756 O O . TRP A 1 91 ? 14.574 3.107 -1.143 1.00 93.44 91 TRP A O 1
ATOM 766 N N . VAL A 1 92 ? 13.240 1.466 -0.397 1.00 93.56 92 VAL A N 1
ATOM 767 C CA . VAL A 1 92 ? 12.872 2.140 0.858 1.00 93.56 92 VAL A CA 1
ATOM 768 C C . VAL A 1 92 ? 14.091 2.375 1.756 1.00 93.56 92 VAL A C 1
ATOM 770 O O . VAL A 1 92 ? 14.128 3.359 2.493 1.00 93.56 92 VAL A O 1
ATOM 773 N N . THR A 1 93 ? 15.096 1.501 1.717 1.00 90.94 93 THR A N 1
ATOM 774 C CA . THR A 1 93 ? 16.265 1.594 2.603 1.00 90.94 93 THR A CA 1
ATOM 775 C C . THR A 1 93 ? 17.340 2.527 2.045 1.00 90.94 93 THR A C 1
ATOM 777 O O . THR A 1 93 ? 17.874 3.352 2.789 1.00 90.94 93 THR A O 1
ATOM 780 N N . ASN A 1 94 ? 17.627 2.425 0.747 1.00 90.25 94 ASN A N 1
ATOM 781 C CA . ASN A 1 94 ? 18.832 2.970 0.123 1.00 90.25 94 ASN A CA 1
ATOM 782 C C . ASN A 1 94 ? 18.557 4.127 -0.854 1.00 90.25 94 ASN A C 1
ATOM 784 O O . ASN A 1 94 ? 19.443 4.950 -1.074 1.00 90.25 94 ASN A O 1
ATOM 788 N N . HIS A 1 95 ? 17.329 4.264 -1.368 1.00 86.88 95 HIS A N 1
ATOM 789 C CA . HIS A 1 95 ? 16.982 5.226 -2.427 1.00 86.88 95 HIS A CA 1
ATOM 790 C C . HIS A 1 95 ? 16.029 6.342 -1.959 1.00 86.88 95 HIS A C 1
ATOM 792 O O . HIS A 1 95 ? 15.309 6.940 -2.751 1.00 86.88 95 HIS A O 1
ATOM 798 N N . LYS A 1 96 ? 16.055 6.694 -0.664 1.00 84.31 96 LYS A N 1
ATOM 799 C CA . LYS A 1 96 ? 15.163 7.710 -0.055 1.00 84.31 96 LYS A CA 1
ATOM 800 C C . LYS A 1 96 ? 15.209 9.104 -0.690 1.00 84.31 96 LYS A C 1
ATOM 802 O O . LYS A 1 96 ? 14.288 9.888 -0.502 1.00 84.31 96 LYS A O 1
ATOM 807 N N . ASN A 1 97 ? 16.313 9.439 -1.355 1.00 81.94 97 ASN A N 1
ATOM 808 C CA . ASN A 1 97 ? 16.524 10.753 -1.967 1.00 81.94 97 ASN A CA 1
ATOM 809 C C . ASN A 1 97 ? 16.156 10.778 -3.457 1.00 81.94 97 ASN A C 1
ATOM 811 O O . ASN A 1 97 ? 16.321 11.813 -4.100 1.00 81.94 97 ASN A O 1
ATOM 815 N N . GLU A 1 98 ? 15.733 9.647 -4.016 1.00 87.75 98 GLU A N 1
ATOM 816 C CA . GLU A 1 98 ? 15.326 9.545 -5.411 1.00 87.75 98 GLU A CA 1
ATOM 817 C C . GLU A 1 98 ? 13.822 9.746 -5.556 1.00 87.75 98 GLU A C 1
ATOM 819 O O . GLU A 1 98 ? 13.039 9.426 -4.661 1.00 87.75 98 GLU A O 1
ATOM 824 N N . GLU A 1 99 ? 13.408 10.277 -6.704 1.00 87.38 99 GLU A N 1
ATOM 825 C CA . GLU A 1 99 ? 11.989 10.437 -6.988 1.00 87.38 99 GLU A CA 1
ATOM 826 C C . GLU A 1 99 ? 11.336 9.070 -7.206 1.00 87.38 99 GLU A C 1
ATOM 828 O O . GLU A 1 99 ? 11.887 8.193 -7.874 1.00 87.38 99 GLU A O 1
ATOM 833 N N . TYR A 1 100 ? 10.135 8.887 -6.661 1.00 87.69 100 TYR A N 1
ATOM 834 C CA . TYR A 1 100 ? 9.437 7.604 -6.689 1.00 87.69 100 TYR A CA 1
ATOM 835 C C . TYR A 1 100 ? 9.151 7.105 -8.116 1.00 87.69 100 TYR A C 1
ATOM 837 O O . TYR A 1 100 ? 9.150 5.899 -8.374 1.00 87.69 100 TYR A O 1
ATOM 845 N N . PHE A 1 101 ? 8.984 8.023 -9.070 1.00 87.38 101 PHE A N 1
ATOM 846 C CA . PHE A 1 101 ? 8.788 7.696 -10.475 1.00 87.38 101 PHE A CA 1
ATOM 847 C C . PHE A 1 101 ? 9.974 6.937 -11.063 1.00 87.38 101 PHE A C 1
ATOM 849 O O . PHE A 1 101 ? 9.747 6.169 -11.989 1.00 87.38 101 PHE A O 1
ATOM 856 N N . ASN A 1 102 ? 11.202 7.105 -10.552 1.00 87.75 102 ASN A N 1
ATOM 857 C CA . ASN A 1 102 ? 12.359 6.354 -11.043 1.00 87.75 102 ASN A CA 1
ATOM 858 C C . ASN A 1 102 ? 12.097 4.855 -10.901 1.00 87.75 102 ASN A C 1
ATOM 860 O O . ASN A 1 102 ? 12.260 4.109 -11.860 1.00 87.75 102 ASN A O 1
ATOM 864 N N . LEU A 1 103 ? 11.598 4.418 -9.741 1.00 89.31 103 LEU A N 1
ATOM 865 C CA . LEU A 1 103 ? 11.202 3.027 -9.526 1.00 89.31 103 LEU A CA 1
ATOM 866 C C . LEU A 1 103 ? 10.048 2.619 -10.454 1.00 89.31 103 LEU A C 1
ATOM 868 O O . LEU A 1 103 ? 10.054 1.521 -11.020 1.00 89.31 103 LEU A O 1
ATOM 872 N N . GLY A 1 104 ? 9.078 3.519 -10.629 1.00 87.31 104 GLY A N 1
ATOM 873 C CA . GLY A 1 104 ? 7.949 3.326 -11.531 1.00 87.31 104 GLY A CA 1
ATOM 874 C C . GLY A 1 104 ? 8.356 3.172 -12.999 1.00 87.31 104 GLY A C 1
ATOM 875 O O . GLY A 1 104 ? 7.806 2.329 -13.695 1.00 87.31 104 GLY A O 1
ATOM 876 N N . ASP A 1 105 ? 9.345 3.918 -13.483 1.00 87.00 105 ASP A N 1
ATOM 877 C CA . ASP A 1 105 ? 9.815 3.866 -14.872 1.00 87.00 105 ASP A CA 1
ATOM 878 C C . ASP A 1 105 ? 10.463 2.517 -15.200 1.00 87.00 105 ASP A C 1
ATOM 880 O O . ASP A 1 105 ? 10.209 1.928 -16.253 1.00 87.00 105 ASP A O 1
ATOM 884 N N . LEU A 1 106 ? 11.210 1.955 -14.244 1.00 86.50 106 LEU A N 1
ATOM 885 C CA . LEU A 1 106 ? 11.858 0.656 -14.416 1.00 86.50 106 LEU A CA 1
ATOM 886 C C . LEU A 1 106 ? 10.849 -0.478 -14.656 1.00 86.50 106 LEU A C 1
ATOM 888 O O . LEU A 1 106 ? 11.117 -1.395 -15.434 1.00 86.50 106 LEU A O 1
ATOM 892 N N . TYR A 1 107 ? 9.688 -0.440 -13.996 1.00 85.31 107 TYR A N 1
ATOM 893 C CA . TYR A 1 107 ? 8.793 -1.601 -13.903 1.00 85.31 107 TYR A CA 1
ATOM 894 C C . TYR A 1 107 ? 7.318 -1.329 -14.256 1.00 85.31 107 TYR A C 1
ATOM 896 O O . TYR A 1 107 ? 6.533 -2.273 -14.351 1.00 85.31 107 TYR A O 1
ATOM 904 N N . GLY A 1 108 ? 6.946 -0.077 -14.519 1.00 75.94 108 GLY A N 1
ATOM 905 C CA . GLY A 1 108 ? 5.601 0.407 -14.862 1.00 75.94 108 GLY A CA 1
ATOM 906 C C . GLY A 1 108 ? 5.300 0.444 -16.366 1.00 75.94 108 GLY A C 1
ATOM 907 O O . GLY A 1 108 ? 4.367 1.101 -16.816 1.00 75.94 108 GLY A O 1
ATOM 908 N N . GLY A 1 109 ? 6.072 -0.263 -17.191 1.00 73.94 109 GLY A N 1
ATOM 909 C CA . GLY A 1 109 ? 5.800 -0.369 -18.628 1.00 73.94 109 GLY A CA 1
ATOM 910 C C . GLY A 1 109 ? 6.156 0.886 -19.436 1.00 73.94 109 GLY A C 1
ATOM 911 O O . GLY A 1 109 ? 6.903 1.750 -18.996 1.00 73.94 109 GLY A O 1
ATOM 912 N N . LYS A 1 110 ? 5.680 0.948 -20.689 1.00 73.88 110 LYS A N 1
ATOM 913 C CA . LYS A 1 110 ? 6.062 2.003 -21.645 1.00 73.88 110 LYS A CA 1
ATOM 914 C C . LYS A 1 110 ? 5.017 3.113 -21.682 1.00 73.88 110 LYS A C 1
ATOM 916 O O . LYS A 1 110 ? 4.015 2.982 -22.382 1.00 73.88 110 LYS A O 1
ATOM 921 N N . THR A 1 111 ? 5.285 4.207 -20.985 1.00 77.88 111 THR A N 1
ATOM 922 C CA . THR A 1 111 ? 4.526 5.461 -21.079 1.00 77.88 111 THR A CA 1
ATOM 923 C C . THR A 1 111 ? 5.493 6.648 -21.141 1.00 77.88 111 THR A C 1
ATOM 925 O O . THR A 1 111 ? 6.705 6.464 -21.109 1.00 77.88 111 THR A O 1
ATOM 928 N N . THR A 1 112 ? 4.966 7.848 -21.374 1.00 75.88 112 THR A N 1
ATOM 929 C CA . THR A 1 112 ? 5.730 9.105 -21.429 1.00 75.88 112 THR A CA 1
ATOM 930 C C . THR A 1 112 ? 5.333 10.080 -20.323 1.00 75.88 112 THR A C 1
ATOM 932 O O . THR A 1 112 ? 5.882 11.177 -20.260 1.00 75.88 112 THR A O 1
ATOM 935 N N . LYS A 1 113 ? 4.330 9.741 -19.503 1.00 82.81 113 LYS A N 1
ATOM 936 C CA . LYS A 1 113 ? 3.851 10.583 -18.401 1.00 82.81 113 LYS A CA 1
ATOM 937 C C . LYS A 1 113 ? 4.307 9.996 -17.073 1.00 82.81 113 LYS A C 1
ATOM 939 O O . LYS A 1 113 ? 4.091 8.815 -16.829 1.00 82.81 113 LYS A O 1
ATOM 944 N N . ILE A 1 114 ? 4.872 10.847 -16.219 1.00 81.81 114 ILE A N 1
ATOM 945 C CA . ILE A 1 114 ? 5.419 10.483 -14.903 1.00 81.81 114 ILE A CA 1
ATOM 946 C C . ILE A 1 114 ? 4.376 9.740 -14.057 1.00 81.81 114 ILE A C 1
ATOM 948 O O . ILE A 1 114 ? 4.626 8.615 -13.632 1.00 81.81 114 ILE A O 1
ATOM 952 N N . ASP A 1 115 ? 3.182 10.313 -13.894 1.00 79.38 115 ASP A N 1
ATOM 953 C CA . ASP A 1 115 ? 2.124 9.694 -13.084 1.00 79.38 115 ASP A CA 1
ATOM 954 C C . ASP A 1 115 ? 1.638 8.361 -13.666 1.00 79.38 115 ASP A C 1
ATOM 956 O O . ASP A 1 115 ? 1.335 7.436 -12.917 1.00 79.38 115 ASP A O 1
ATOM 960 N N . ASP A 1 116 ? 1.637 8.207 -14.994 1.00 83.62 116 ASP A N 1
ATOM 961 C CA . ASP A 1 116 ? 1.265 6.938 -15.621 1.00 83.62 116 ASP A CA 1
ATOM 962 C C . ASP A 1 116 ? 2.303 5.840 -15.310 1.00 83.62 116 ASP A C 1
ATOM 964 O O . ASP A 1 116 ? 1.925 4.677 -15.182 1.00 83.62 116 ASP A O 1
ATOM 968 N N . HIS A 1 117 ? 3.599 6.169 -15.173 1.00 84.25 117 HIS A N 1
ATOM 969 C CA . HIS A 1 117 ? 4.613 5.186 -14.755 1.00 84.25 117 HIS A CA 1
ATOM 970 C C . HIS A 1 117 ? 4.344 4.693 -13.336 1.00 84.25 117 HIS A C 1
ATOM 972 O O . HIS A 1 117 ? 4.403 3.490 -13.079 1.00 84.25 117 HIS A O 1
ATOM 978 N N . VAL A 1 118 ? 4.012 5.618 -12.433 1.00 87.75 118 VAL A N 1
ATOM 979 C CA . VAL A 1 118 ? 3.679 5.313 -11.039 1.00 87.75 118 VAL A CA 1
ATOM 980 C C . VAL A 1 118 ? 2.430 4.433 -10.963 1.00 87.75 118 VAL A C 1
ATOM 982 O O . VAL A 1 118 ? 2.491 3.345 -10.390 1.00 87.75 118 VAL A O 1
ATOM 985 N N . ILE A 1 119 ? 1.342 4.838 -11.624 1.00 87.69 119 ILE A N 1
ATOM 986 C CA . ILE A 1 119 ? 0.077 4.088 -11.658 1.00 87.69 119 ILE A CA 1
ATOM 987 C C . ILE A 1 119 ? 0.288 2.689 -12.244 1.00 87.69 119 ILE A C 1
ATOM 989 O O . ILE A 1 119 ? -0.151 1.691 -11.675 1.00 87.69 119 ILE A O 1
ATOM 993 N N . ASN A 1 120 ? 1.007 2.579 -13.362 1.00 87.62 120 ASN A N 1
ATOM 994 C CA . ASN A 1 120 ? 1.259 1.275 -13.963 1.00 87.62 120 ASN A CA 1
ATOM 995 C C . ASN A 1 120 ? 2.131 0.390 -13.066 1.00 87.62 120 ASN A C 1
ATOM 997 O O . ASN A 1 120 ? 1.920 -0.821 -13.012 1.00 87.62 120 ASN A O 1
ATOM 1001 N N . PHE A 1 121 ? 3.119 0.954 -12.371 1.00 92.94 121 PHE A N 1
ATOM 1002 C CA . PHE A 1 121 ? 3.928 0.192 -11.424 1.00 92.94 121 PHE A CA 1
ATOM 1003 C C . PHE A 1 121 ? 3.087 -0.316 -10.251 1.00 92.94 121 PHE A C 1
ATOM 1005 O O . PHE A 1 121 ? 3.191 -1.488 -9.874 1.00 92.94 121 PHE A O 1
ATOM 1012 N N . HIS A 1 122 ? 2.197 0.526 -9.723 1.00 92.25 122 HIS A N 1
ATOM 1013 C CA . HIS A 1 122 ? 1.222 0.121 -8.716 1.00 92.25 122 HIS A CA 1
ATOM 1014 C C . HIS A 1 122 ? 0.374 -1.045 -9.205 1.00 92.25 122 HIS A C 1
ATOM 1016 O O . HIS A 1 122 ? 0.358 -2.092 -8.564 1.00 92.25 122 HIS A O 1
ATOM 1022 N N . ASP A 1 123 ? -0.253 -0.912 -10.367 1.00 89.19 123 ASP A N 1
ATOM 1023 C CA . ASP A 1 123 ? -1.211 -1.893 -10.873 1.00 89.19 123 ASP A CA 1
ATOM 1024 C C . ASP A 1 123 ? -0.571 -3.208 -11.322 1.00 89.19 123 ASP A C 1
ATOM 1026 O O . ASP A 1 123 ? -1.127 -4.284 -11.095 1.00 89.19 123 ASP A O 1
ATOM 1030 N N . LEU A 1 124 ? 0.600 -3.149 -11.955 1.00 89.56 124 LEU A N 1
ATOM 1031 C CA . LEU A 1 124 ? 1.238 -4.323 -12.553 1.00 89.56 124 LEU A CA 1
ATOM 1032 C C . LEU A 1 124 ? 2.167 -5.061 -11.585 1.00 89.56 124 LEU A C 1
ATOM 1034 O O . LEU A 1 124 ? 2.444 -6.252 -11.790 1.00 89.56 124 LEU A O 1
ATOM 1038 N N . VAL A 1 125 ? 2.671 -4.371 -10.558 1.00 92.12 125 VAL A N 1
ATOM 1039 C CA . VAL A 1 125 ? 3.705 -4.904 -9.661 1.00 92.12 125 VAL A CA 1
ATOM 1040 C C . VAL A 1 125 ? 3.244 -4.930 -8.215 1.00 92.12 125 VAL A C 1
ATOM 1042 O O . VAL A 1 125 ? 3.164 -6.013 -7.638 1.00 92.12 125 VAL A O 1
ATOM 1045 N N . LEU A 1 126 ? 2.934 -3.774 -7.630 1.00 94.69 126 LEU A N 1
ATOM 1046 C CA . LEU A 1 126 ? 2.705 -3.678 -6.186 1.00 94.69 126 LEU A CA 1
ATOM 1047 C C . LEU A 1 126 ? 1.351 -4.253 -5.766 1.00 94.69 126 LEU A C 1
ATOM 1049 O O . LEU A 1 126 ? 1.287 -5.010 -4.801 1.00 94.69 126 LEU A O 1
ATOM 1053 N N . ARG A 1 127 ? 0.281 -3.950 -6.508 1.00 92.31 127 ARG A N 1
ATOM 1054 C CA . ARG A 1 127 ? -1.072 -4.462 -6.262 1.00 92.31 127 ARG A CA 1
ATOM 1055 C C . ARG A 1 127 ? -1.105 -5.990 -6.211 1.00 92.31 127 ARG A C 1
ATOM 1057 O O . ARG A 1 127 ? -1.442 -6.515 -5.152 1.00 92.31 127 ARG A O 1
ATOM 1064 N N . PRO A 1 128 ? -0.714 -6.725 -7.276 1.00 91.69 128 PRO A N 1
ATOM 1065 C CA . PRO A 1 128 ? -0.783 -8.183 -7.253 1.00 91.69 128 PRO A CA 1
ATOM 1066 C C . PRO A 1 128 ? 0.130 -8.793 -6.185 1.00 91.69 128 PRO A C 1
ATOM 1068 O O . PRO A 1 128 ? -0.196 -9.842 -5.637 1.00 91.69 128 PRO A O 1
ATOM 1071 N N . PHE A 1 129 ? 1.253 -8.143 -5.868 1.00 95.25 129 PHE A N 1
ATOM 1072 C CA . PHE A 1 129 ? 2.153 -8.589 -4.810 1.00 95.25 129 PHE A CA 1
ATOM 1073 C C . PHE A 1 129 ? 1.496 -8.497 -3.425 1.00 95.25 129 PHE A C 1
ATOM 1075 O O . PHE A 1 129 ? 1.390 -9.502 -2.721 1.00 95.25 129 PHE A O 1
ATOM 1082 N N . PHE A 1 130 ? 1.005 -7.317 -3.039 1.00 96.06 130 PHE A N 1
ATOM 1083 C CA . PHE A 1 130 ? 0.427 -7.123 -1.711 1.00 96.06 130 PHE A CA 1
ATOM 1084 C C . PHE A 1 130 ? -0.945 -7.790 -1.543 1.00 96.06 130 PHE A C 1
ATOM 1086 O O . PHE A 1 130 ? -1.228 -8.327 -0.472 1.00 96.06 130 PHE A O 1
ATOM 1093 N N . GLU A 1 131 ? -1.789 -7.807 -2.581 1.00 91.50 131 GLU A N 1
ATOM 1094 C CA . GLU A 1 131 ? -3.064 -8.540 -2.552 1.00 91.50 131 GLU A CA 1
ATOM 1095 C C . GLU A 1 131 ? -2.844 -10.056 -2.440 1.00 91.50 131 GLU A C 1
ATOM 1097 O O . GLU A 1 131 ? -3.620 -10.739 -1.766 1.00 91.50 131 GLU A O 1
ATOM 1102 N N . GLY A 1 132 ? -1.765 -10.580 -3.034 1.00 90.88 132 GLY A N 1
ATOM 1103 C CA . GLY A 1 132 ? -1.341 -11.969 -2.851 1.00 90.88 132 GLY A CA 1
ATOM 1104 C C . GLY A 1 132 ? -1.026 -12.277 -1.387 1.00 90.88 132 GLY A C 1
ATOM 1105 O O . GLY A 1 132 ? -1.623 -13.183 -0.811 1.00 90.88 132 GLY A O 1
ATOM 1106 N N . ILE A 1 133 ? -0.182 -11.454 -0.753 1.00 94.38 133 ILE A N 1
ATOM 1107 C CA . ILE A 1 133 ? 0.154 -11.584 0.678 1.00 94.38 133 ILE A CA 1
ATOM 1108 C C . ILE A 1 133 ? -1.101 -11.505 1.554 1.00 94.38 133 ILE A C 1
ATOM 1110 O O . ILE A 1 133 ? -1.274 -12.310 2.468 1.00 94.38 133 ILE A O 1
ATOM 1114 N N . TYR A 1 134 ? -1.989 -10.544 1.279 1.00 93.00 134 TYR A N 1
ATOM 1115 C CA . TYR A 1 134 ? -3.251 -10.407 2.005 1.00 93.00 134 TYR A CA 1
ATOM 1116 C C . TYR A 1 134 ? -4.093 -11.684 1.906 1.00 93.00 134 TYR A C 1
ATOM 1118 O O . TYR A 1 134 ? -4.596 -12.171 2.917 1.00 93.00 134 TYR A O 1
ATOM 1126 N N . THR A 1 135 ? -4.232 -12.224 0.695 1.00 90.31 135 THR A N 1
ATOM 1127 C CA . THR A 1 135 ? -5.051 -13.412 0.425 1.00 90.31 135 THR A CA 1
ATOM 1128 C C . THR A 1 135 ? -4.496 -14.640 1.140 1.00 90.31 135 THR A C 1
ATOM 1130 O O . THR A 1 135 ? -5.262 -15.381 1.757 1.00 90.31 135 THR A O 1
ATOM 1133 N N . ASP A 1 136 ? -3.177 -14.837 1.104 1.00 89.62 136 ASP A N 1
ATOM 1134 C CA . ASP A 1 136 ? -2.523 -15.960 1.777 1.00 89.62 136 ASP A CA 1
ATOM 1135 C C . ASP A 1 136 ? -2.757 -15.906 3.297 1.00 89.62 136 ASP A C 1
ATOM 1137 O O . ASP A 1 136 ? -3.205 -16.891 3.892 1.00 89.62 136 ASP A O 1
ATOM 1141 N N . LEU A 1 137 ? -2.579 -14.730 3.911 1.00 91.75 137 LEU A N 1
ATOM 1142 C CA . LEU A 1 137 ? -2.822 -14.527 5.343 1.00 91.75 137 LEU A CA 1
ATOM 1143 C C . LEU A 1 137 ? -4.296 -14.693 5.733 1.00 91.75 137 LEU A C 1
ATOM 1145 O O . LEU A 1 137 ? -4.595 -15.310 6.758 1.00 91.75 137 LEU A O 1
ATOM 1149 N N . ASP A 1 138 ? -5.234 -14.170 4.935 1.00 90.38 138 ASP A N 1
ATOM 1150 C CA . ASP A 1 138 ? -6.672 -14.309 5.210 1.00 90.38 138 ASP A CA 1
ATOM 1151 C C . ASP A 1 138 ? -7.103 -15.782 5.221 1.00 90.38 138 ASP A C 1
ATOM 1153 O O . ASP A 1 138 ? -7.858 -16.230 6.095 1.00 90.38 138 ASP A O 1
ATOM 1157 N N . LEU A 1 139 ? -6.576 -16.565 4.273 1.00 87.12 139 LEU A N 1
ATOM 1158 C CA . LEU A 1 139 ? -6.820 -18.001 4.186 1.00 87.12 139 LEU A CA 1
ATOM 1159 C C . LEU A 1 139 ? -6.250 -18.750 5.392 1.00 87.12 139 LEU A C 1
ATOM 1161 O O . LEU A 1 139 ? -6.899 -19.675 5.886 1.00 87.12 139 LEU A O 1
ATOM 1165 N N . GLU A 1 140 ? -5.062 -18.382 5.868 1.00 86.69 140 GLU A N 1
ATOM 1166 C CA . GLU A 1 140 ? -4.446 -18.994 7.047 1.00 86.69 140 GLU A CA 1
ATOM 1167 C C . GLU A 1 140 ? -5.229 -18.696 8.326 1.00 86.69 140 GLU A C 1
ATOM 1169 O O . GLU A 1 140 ? -5.645 -19.636 9.007 1.00 86.69 140 GLU A O 1
ATOM 1174 N N . ILE A 1 141 ? -5.541 -17.424 8.594 1.00 85.62 141 ILE A N 1
ATOM 1175 C CA . ILE A 1 141 ? -6.334 -16.988 9.760 1.00 85.62 141 ILE A CA 1
ATOM 1176 C C . ILE A 1 141 ? -7.725 -17.647 9.763 1.00 85.62 141 ILE A C 1
ATOM 1178 O O . ILE A 1 141 ? -8.269 -18.032 10.808 1.00 85.62 141 ILE A O 1
ATOM 1182 N N . SER A 1 142 ? -8.319 -17.809 8.578 1.00 80.19 142 SER A N 1
ATOM 1183 C CA . SER A 1 142 ? -9.614 -18.471 8.405 1.00 80.19 142 SER A CA 1
ATOM 1184 C C . SER A 1 142 ? -9.560 -19.984 8.649 1.00 80.19 142 SER A C 1
ATOM 1186 O O . SER A 1 142 ? -10.570 -20.573 9.046 1.00 80.19 142 SER A O 1
ATOM 1188 N N . LYS A 1 143 ? -8.407 -20.635 8.436 1.00 76.25 143 LYS A N 1
ATOM 1189 C CA . LYS A 1 143 ? -8.202 -22.064 8.733 1.00 76.25 143 LYS A CA 1
ATOM 1190 C C . LYS A 1 143 ? -7.985 -22.302 10.226 1.00 76.25 143 LYS A C 1
ATOM 1192 O O . LYS A 1 143 ? -8.615 -23.205 10.777 1.00 76.25 143 LYS A O 1
ATOM 1197 N N . THR A 1 144 ? -7.175 -21.481 10.896 1.00 64.12 144 THR A N 1
ATOM 1198 C CA . THR A 1 144 ? -6.966 -21.549 12.357 1.00 64.12 144 THR A CA 1
ATOM 1199 C C . THR A 1 144 ? -8.237 -21.223 13.141 1.00 64.12 144 THR A C 1
ATOM 1201 O O . THR A 1 144 ? -8.463 -21.797 14.200 1.00 64.12 144 THR A O 1
ATOM 1204 N N . GLY A 1 145 ? -9.136 -20.397 12.596 1.00 52.16 145 GLY A N 1
ATOM 1205 C CA . GLY A 1 145 ? -10.456 -20.133 13.183 1.00 52.16 145 GLY A CA 1
ATOM 1206 C C . GLY A 1 145 ? -11.471 -21.289 13.115 1.00 52.16 145 GLY A C 1
ATOM 1207 O O . GLY A 1 145 ? -12.551 -21.162 13.686 1.00 52.16 145 GLY A O 1
ATOM 1208 N N . LYS A 1 146 ? -11.171 -22.403 12.424 1.00 47.72 146 LYS A N 1
ATOM 1209 C CA . LYS A 1 146 ? -12.079 -23.564 12.281 1.00 47.72 146 LYS A CA 1
ATOM 1210 C C . LYS A 1 146 ? -11.776 -24.739 13.217 1.00 47.72 146 LYS A C 1
ATOM 1212 O O . LYS A 1 146 ? -12.478 -25.748 13.157 1.00 47.72 146 LYS A O 1
ATOM 1217 N N . GLN A 1 147 ? -10.788 -24.622 14.100 1.00 42.38 147 GLN A N 1
ATOM 1218 C CA . GLN A 1 147 ? -10.547 -25.592 15.167 1.00 42.38 147 GLN A CA 1
ATOM 1219 C C . GLN A 1 147 ? -10.763 -24.941 16.532 1.00 42.38 147 GLN A C 1
ATOM 1221 O O . GLN A 1 147 ? -9.803 -24.599 17.199 1.00 42.38 147 GLN A O 1
ATOM 1226 N N . GLU A 1 148 ? -12.021 -24.796 16.955 1.00 38.09 148 GLU A N 1
ATOM 1227 C CA . GLU A 1 148 ? -12.397 -24.975 18.363 1.00 38.09 148 GLU A CA 1
ATOM 1228 C C . GLU A 1 148 ? -13.924 -25.124 18.519 1.00 38.09 148 GLU A C 1
ATOM 1230 O O . GLU A 1 148 ? -14.714 -24.316 18.040 1.00 38.09 148 GLU A O 1
ATOM 1235 N N . THR A 1 149 ? -14.280 -26.247 19.157 1.00 33.66 149 THR A N 1
ATOM 1236 C CA . THR A 1 149 ? -15.549 -26.631 19.802 1.00 33.66 149 THR A CA 1
ATOM 1237 C C . THR A 1 149 ? -16.859 -26.632 18.993 1.00 33.66 149 THR A C 1
ATOM 1239 O O . THR A 1 149 ? -17.610 -25.664 18.920 1.00 33.66 149 THR A O 1
ATOM 1242 N N . ASN A 1 150 ? -17.246 -27.848 18.576 1.00 32.59 150 ASN A N 1
ATOM 1243 C CA . ASN A 1 150 ? -18.645 -28.288 18.540 1.00 32.59 150 ASN A CA 1
ATOM 1244 C C . ASN A 1 150 ? -19.297 -28.042 19.915 1.00 32.59 150 ASN A C 1
ATOM 1246 O O . ASN A 1 150 ? -19.288 -28.913 20.787 1.00 32.59 150 ASN A O 1
ATOM 1250 N N . ILE A 1 151 ? -19.872 -26.859 20.114 1.00 33.31 151 ILE A N 1
ATOM 1251 C CA . ILE A 1 151 ? -20.899 -26.640 21.127 1.00 33.31 151 ILE A CA 1
ATOM 1252 C C . ILE A 1 151 ? -22.222 -26.972 20.450 1.00 33.31 151 ILE A C 1
ATOM 1254 O O . ILE A 1 151 ? -22.667 -26.292 19.528 1.00 33.31 151 ILE A O 1
ATOM 1258 N N . ASN A 1 152 ? -22.825 -28.066 20.895 1.00 33.69 152 ASN A N 1
ATOM 1259 C CA . ASN A 1 152 ? -24.148 -28.492 20.477 1.00 33.69 152 ASN A CA 1
ATOM 1260 C C . ASN A 1 152 ? -25.168 -27.465 21.010 1.00 33.69 152 ASN A C 1
ATOM 1262 O O . ASN A 1 152 ? -25.539 -27.506 22.184 1.00 33.69 152 ASN A O 1
ATOM 1266 N N . ILE A 1 153 ? -25.568 -26.497 20.182 1.00 35.03 153 ILE A N 1
ATOM 1267 C CA . ILE A 1 153 ? -26.615 -25.527 20.522 1.00 35.03 153 ILE A CA 1
ATOM 1268 C C . ILE A 1 153 ? -27.959 -26.194 20.235 1.00 35.03 153 ILE A C 1
ATOM 1270 O O . ILE A 1 153 ? -28.325 -26.446 19.089 1.00 35.03 153 ILE A O 1
ATOM 1274 N N . SER A 1 154 ? -28.682 -26.511 21.307 1.00 31.62 154 SER A N 1
ATOM 1275 C CA . SER A 1 154 ? -30.078 -26.929 21.235 1.00 31.62 154 SER A CA 1
ATOM 1276 C C . SER A 1 154 ? -30.948 -25.761 20.760 1.00 31.62 154 SER A C 1
ATOM 1278 O O . SER A 1 154 ? -30.813 -24.630 21.223 1.00 31.62 154 SER A O 1
ATOM 1280 N N . ASN A 1 155 ? -31.830 -26.043 19.802 1.00 33.25 155 ASN A N 1
ATOM 1281 C CA . ASN A 1 155 ? -32.799 -25.094 19.268 1.00 33.25 155 ASN A CA 1
ATOM 1282 C C . ASN A 1 155 ? -33.786 -24.641 20.352 1.00 33.25 155 ASN A C 1
ATOM 1284 O O . ASN A 1 155 ? -34.610 -25.433 20.810 1.00 33.25 155 ASN A O 1
ATOM 1288 N N . THR A 1 156 ? -33.801 -23.346 20.651 1.00 32.62 156 THR A N 1
ATOM 1289 C CA . THR A 1 156 ? -34.981 -22.659 21.191 1.00 32.62 156 THR A CA 1
ATOM 1290 C C . THR A 1 156 ? -35.371 -21.532 20.246 1.00 32.62 156 THR A C 1
ATOM 1292 O O . THR A 1 156 ? -34.940 -20.389 20.349 1.00 32.62 156 THR A O 1
ATOM 1295 N N . SER A 1 157 ? -36.204 -21.895 19.278 1.00 33.72 157 SER A N 1
ATOM 1296 C CA . SER A 1 157 ? -36.960 -20.983 18.429 1.00 33.72 157 SER A CA 1
ATOM 1297 C C . SER A 1 157 ? -38.068 -20.302 19.238 1.00 33.72 157 SER A C 1
ATOM 1299 O O . SER A 1 157 ? -38.967 -20.971 19.747 1.00 33.72 157 SER A O 1
ATOM 1301 N N . GLY A 1 158 ? -38.025 -18.973 19.308 1.00 32.91 158 GLY A N 1
ATOM 1302 C CA . GLY A 1 158 ? -39.123 -18.112 19.745 1.00 32.91 158 GLY A CA 1
ATOM 1303 C C . GLY A 1 158 ? -39.166 -16.852 18.869 1.00 32.91 158 GLY A C 1
ATOM 1304 O O . GLY A 1 158 ? -38.107 -16.388 18.440 1.00 32.91 158 GLY A O 1
ATOM 1305 N N . PRO A 1 159 ? -40.350 -16.308 18.542 1.00 32.47 159 PRO A N 1
ATOM 1306 C CA . PRO A 1 159 ? -40.450 -15.131 17.689 1.00 32.47 159 PRO A CA 1
ATOM 1307 C C . PRO A 1 159 ? -40.017 -13.879 18.459 1.00 32.47 159 PRO A C 1
ATOM 1309 O O . PRO A 1 159 ? -40.586 -13.552 19.499 1.00 32.47 159 PRO A O 1
ATOM 1312 N N . VAL A 1 160 ? -39.032 -13.151 17.929 1.00 31.22 160 VAL A N 1
ATOM 1313 C CA . VAL A 1 160 ? -38.696 -11.804 18.403 1.00 31.22 160 VAL A CA 1
ATOM 1314 C C . VAL A 1 160 ? -39.563 -10.806 17.642 1.00 31.22 160 VAL A C 1
ATOM 1316 O O . VAL A 1 160 ? -39.268 -10.428 16.512 1.00 31.22 160 VAL A O 1
ATOM 1319 N N . THR A 1 161 ? -40.657 -10.376 18.262 1.00 31.14 161 THR A N 1
ATOM 1320 C CA . THR A 1 161 ? -41.377 -9.160 17.872 1.00 31.14 161 THR A CA 1
ATOM 1321 C C . THR A 1 161 ? -40.623 -7.945 18.400 1.00 31.14 161 THR A C 1
ATOM 1323 O O . THR A 1 161 ? -40.599 -7.707 19.606 1.00 31.14 161 THR A O 1
ATOM 1326 N N . VAL A 1 162 ? -40.028 -7.155 17.504 1.00 29.97 162 VAL A N 1
ATOM 1327 C CA . VAL A 1 162 ? -39.515 -5.821 17.842 1.00 29.97 162 VAL A CA 1
ATOM 1328 C C . VAL A 1 162 ? -40.688 -4.847 17.784 1.00 29.97 162 VAL A C 1
ATOM 1330 O O . VAL A 1 162 ? -41.107 -4.402 16.719 1.00 29.97 162 VAL A O 1
ATOM 1333 N N . GLN A 1 163 ? -41.258 -4.563 18.951 1.00 28.70 163 GLN A N 1
ATOM 1334 C CA . GLN A 1 163 ? -42.289 -3.552 19.141 1.00 28.70 163 GLN A CA 1
ATOM 1335 C C . GLN A 1 163 ? -41.595 -2.205 19.380 1.00 28.70 163 GLN A C 1
ATOM 1337 O O . GLN A 1 163 ? -41.175 -1.894 20.491 1.00 28.70 163 GLN A O 1
ATOM 1342 N N . SER A 1 164 ? -41.420 -1.412 18.325 1.00 30.62 164 SER A N 1
ATOM 1343 C CA . SER A 1 164 ? -40.867 -0.060 18.416 1.00 30.62 164 SER A CA 1
ATOM 1344 C C . SER A 1 164 ? -41.966 0.934 18.789 1.00 30.62 164 SER A C 1
ATOM 1346 O O . SER A 1 164 ? -42.636 1.478 17.917 1.00 30.62 164 SER A O 1
ATOM 1348 N N . ASN A 1 165 ? -42.131 1.174 20.088 1.00 33.56 165 ASN A N 1
ATOM 1349 C CA . ASN A 1 165 ? -42.873 2.310 20.624 1.00 33.56 165 ASN A CA 1
ATOM 1350 C C . ASN A 1 165 ? -41.991 3.018 21.653 1.00 33.56 165 ASN A C 1
ATOM 1352 O O . ASN A 1 165 ? -41.825 2.483 22.741 1.00 33.56 165 ASN A O 1
ATOM 1356 N N . THR A 1 166 ? -41.473 4.202 21.307 1.00 30.98 166 THR A N 1
ATOM 1357 C CA . THR A 1 166 ? -41.388 5.387 22.189 1.00 30.98 166 THR A CA 1
ATOM 1358 C C . THR A 1 166 ? -40.774 6.572 21.442 1.00 30.98 166 THR A C 1
ATOM 1360 O O . THR A 1 166 ? -39.574 6.647 21.199 1.00 30.98 166 THR A O 1
ATOM 1363 N N . THR A 1 167 ? -41.671 7.468 21.048 1.00 36.62 167 THR A N 1
ATOM 1364 C CA . THR A 1 167 ? -41.641 8.928 21.193 1.00 36.62 167 THR A CA 1
ATOM 1365 C C . THR A 1 167 ? -40.422 9.566 21.886 1.00 36.62 167 THR A C 1
ATOM 1367 O O . THR A 1 167 ? -40.069 9.215 23.007 1.00 36.62 167 THR A O 1
ATOM 1370 N N . SER A 1 168 ? -39.892 10.603 21.220 1.00 36.12 168 SER A N 1
ATOM 1371 C CA . SER A 1 168 ? -39.044 11.699 21.727 1.00 36.12 168 SER A CA 1
ATOM 1372 C C . SER A 1 168 ? -37.764 11.311 22.479 1.00 36.12 168 SER A C 1
ATOM 1374 O O . SER A 1 168 ? -37.712 11.350 23.706 1.00 36.12 168 SER A O 1
ATOM 1376 N N . SER A 1 169 ? -36.690 11.058 21.731 1.00 29.38 169 SER A N 1
ATOM 1377 C CA . SER A 1 169 ? -35.321 11.155 22.243 1.00 29.38 169 SER A CA 1
ATOM 1378 C C . SER A 1 169 ? -34.797 12.564 21.971 1.00 29.38 169 SER A C 1
ATOM 1380 O O . SER A 1 169 ? -34.572 12.941 20.822 1.00 29.38 169 SER A O 1
ATOM 1382 N N . THR A 1 170 ? -34.626 13.366 23.017 1.00 32.47 170 THR A N 1
ATOM 1383 C CA . THR A 1 170 ? -33.831 14.596 22.964 1.00 32.47 170 THR A CA 1
ATOM 1384 C C . THR A 1 170 ? -32.381 14.181 22.724 1.00 32.47 170 THR A C 1
ATOM 1386 O O . THR A 1 170 ? -31.702 13.720 23.638 1.00 32.47 170 THR A O 1
ATOM 1389 N N . ILE A 1 171 ? -31.936 14.263 21.469 1.00 34.09 171 ILE A N 1
ATOM 1390 C CA . ILE A 1 171 ? -30.544 14.029 21.077 1.00 34.09 171 ILE A CA 1
ATOM 1391 C C . ILE A 1 171 ? -29.697 15.049 21.836 1.00 34.09 171 ILE A C 1
ATOM 1393 O O . ILE A 1 171 ? -29.831 16.255 21.626 1.00 34.09 171 ILE A O 1
ATOM 1397 N N . ASN A 1 172 ? -28.846 14.572 22.739 1.00 38.34 172 ASN A N 1
ATOM 1398 C CA . ASN A 1 172 ? -27.908 15.417 23.462 1.00 38.34 172 ASN A CA 1
ATOM 1399 C C . ASN A 1 172 ? -26.677 15.608 22.564 1.00 38.34 172 ASN A C 1
ATOM 1401 O O . ASN A 1 172 ? -25.647 14.962 22.729 1.00 38.34 172 ASN A O 1
ATOM 1405 N N . VAL A 1 173 ? -26.841 16.455 21.543 1.00 46.28 173 VAL A N 1
ATOM 1406 C CA . VAL A 1 173 ? -25.927 16.634 20.400 1.00 46.28 173 VAL A CA 1
ATOM 1407 C C . VAL A 1 173 ? -24.460 16.804 20.833 1.00 46.28 173 VAL A C 1
ATOM 1409 O O . VAL A 1 173 ? -23.565 16.302 20.166 1.00 46.28 173 VAL A O 1
ATOM 1412 N N . ALA A 1 174 ? -24.184 17.420 21.985 1.00 47.25 174 ALA A N 1
ATOM 1413 C CA . ALA A 1 174 ? -22.821 17.660 22.457 1.00 47.25 174 ALA A CA 1
ATOM 1414 C C . ALA A 1 174 ? -22.048 16.397 22.908 1.00 47.25 174 ALA A C 1
ATOM 1416 O O . ALA A 1 174 ? -20.837 16.327 22.686 1.00 47.25 174 ALA A O 1
ATOM 1417 N N . SER A 1 175 ? -22.695 15.394 23.526 1.00 52.47 175 SER A N 1
ATOM 1418 C CA . SER A 1 175 ? -21.971 14.196 24.002 1.00 52.47 175 SER A CA 1
ATOM 1419 C C . SER A 1 175 ? -21.579 13.268 22.857 1.00 52.47 175 SER A C 1
ATOM 1421 O O . SER A 1 175 ? -20.467 12.741 22.847 1.00 52.47 175 SER A O 1
ATOM 1423 N N . ASP A 1 176 ? -22.465 13.132 21.870 1.00 54.56 176 ASP A N 1
ATOM 1424 C CA . ASP A 1 176 ? -22.291 12.213 20.742 1.00 54.56 176 ASP A CA 1
ATOM 1425 C C . ASP A 1 176 ? -21.304 12.768 19.700 1.00 54.56 176 ASP A C 1
ATOM 1427 O O . ASP A 1 176 ? -20.602 12.014 19.020 1.00 54.56 176 ASP A O 1
ATOM 1431 N N . ILE A 1 177 ? -21.191 14.100 19.604 1.00 62.25 177 ILE A N 1
ATOM 1432 C CA . ILE A 1 177 ? -20.162 14.776 18.801 1.00 62.25 177 ILE A CA 1
ATOM 1433 C C . ILE A 1 177 ? -18.771 14.485 19.362 1.00 62.25 177 ILE A C 1
ATOM 1435 O O . ILE A 1 177 ? -17.873 14.097 18.615 1.00 62.25 177 ILE A O 1
ATOM 1439 N N . ASN A 1 178 ? -18.592 14.620 20.677 1.00 68.12 178 ASN A N 1
ATOM 1440 C CA . ASN A 1 178 ? -17.287 14.432 21.306 1.00 68.12 178 ASN A CA 1
ATOM 1441 C C . ASN A 1 178 ? -16.807 12.979 21.239 1.00 68.12 178 ASN A C 1
ATOM 1443 O O . ASN A 1 178 ? -15.629 12.746 20.966 1.00 68.12 178 ASN A O 1
ATOM 1447 N N . SER A 1 179 ? -17.696 11.994 21.408 1.00 71.31 179 SER A N 1
ATOM 1448 C CA . SER A 1 179 ? -17.324 10.583 21.245 1.00 71.31 179 SER A CA 1
ATOM 1449 C C . SER A 1 179 ? -16.937 10.245 19.803 1.00 71.31 179 SER A C 1
ATOM 1451 O O . SER A 1 179 ? -15.929 9.573 19.588 1.00 71.31 179 SER A O 1
ATOM 1453 N N . ASN A 1 180 ? -17.675 10.756 18.810 1.00 72.44 180 ASN A N 1
ATOM 1454 C CA . ASN A 1 180 ? -17.363 10.521 17.397 1.00 72.44 180 ASN A CA 1
ATOM 1455 C C . ASN A 1 180 ? -16.058 11.202 16.967 1.00 72.44 180 ASN A C 1
ATOM 1457 O O . ASN A 1 180 ? -15.260 10.594 16.255 1.00 72.44 180 ASN A O 1
ATOM 1461 N N . ILE A 1 181 ? -15.803 12.432 17.426 1.00 82.38 181 ILE A N 1
ATOM 1462 C CA . ILE A 1 181 ? -14.548 13.140 17.143 1.00 82.38 181 ILE A CA 1
ATOM 1463 C C . ILE A 1 181 ? -13.355 12.415 17.778 1.00 82.38 181 ILE A C 1
ATOM 1465 O O . ILE A 1 181 ? -12.305 12.303 17.149 1.00 82.38 181 ILE A O 1
ATOM 1469 N N . LEU A 1 182 ? -13.494 11.896 18.999 1.00 82.25 182 LEU A N 1
ATOM 1470 C CA . LEU A 1 182 ? -12.413 11.169 19.667 1.00 82.25 182 LEU A CA 1
ATOM 1471 C C . LEU A 1 182 ? -12.016 9.892 18.919 1.00 82.25 182 LEU A C 1
ATOM 1473 O O . LEU A 1 182 ? -10.822 9.651 18.733 1.00 82.25 182 LEU A O 1
ATOM 1477 N N . GLU A 1 183 ? -12.984 9.090 18.475 1.00 80.75 183 GLU A N 1
ATOM 1478 C CA . GLU A 1 183 ? -12.696 7.890 17.677 1.00 80.75 183 GLU A CA 1
ATOM 1479 C C . GLU A 1 183 ? -12.104 8.251 16.310 1.00 80.75 183 GLU A C 1
ATOM 1481 O O . GLU A 1 183 ? -11.101 7.672 15.895 1.00 80.75 183 GLU A O 1
ATOM 1486 N N . LEU A 1 184 ? -12.621 9.297 15.668 1.00 82.50 184 LEU A N 1
ATOM 1487 C CA . LEU A 1 184 ? -12.076 9.814 14.418 1.00 82.50 184 LEU A CA 1
ATOM 1488 C C . LEU A 1 184 ? -10.623 10.298 14.562 1.00 82.50 184 LEU A C 1
ATOM 1490 O O . LEU A 1 184 ? -9.777 10.003 13.723 1.00 82.50 184 LEU A O 1
ATOM 1494 N N . ILE A 1 185 ? -10.288 10.994 15.652 1.00 85.69 185 ILE A N 1
ATOM 1495 C CA . ILE A 1 185 ? -8.911 11.417 15.944 1.00 85.69 185 ILE A CA 1
ATOM 1496 C C . ILE A 1 185 ? -7.991 10.204 16.117 1.00 85.69 185 ILE A C 1
ATOM 1498 O O . ILE A 1 185 ? -6.832 10.256 15.694 1.00 85.69 185 ILE A O 1
ATOM 1502 N N . LYS A 1 186 ? -8.461 9.112 16.733 1.00 83.25 186 LYS A N 1
ATOM 1503 C CA . LYS A 1 186 ? -7.669 7.876 16.836 1.00 83.25 186 LYS A CA 1
ATOM 1504 C C . LYS A 1 186 ? -7.407 7.285 15.454 1.00 83.25 186 LYS A C 1
ATOM 1506 O O . LYS A 1 186 ? -6.262 6.949 15.163 1.00 83.25 186 LYS A O 1
ATOM 1511 N N . GLU A 1 187 ? -8.421 7.217 14.596 1.00 80.50 187 GLU A N 1
ATOM 1512 C CA . GLU A 1 187 ? -8.268 6.733 13.218 1.00 80.50 187 GLU A CA 1
ATOM 1513 C C . GLU A 1 187 ? -7.300 7.595 12.403 1.00 80.50 187 GLU A C 1
ATOM 1515 O O . GLU A 1 187 ? -6.394 7.070 11.758 1.00 80.50 187 GLU A O 1
ATOM 1520 N N . ILE A 1 188 ? -7.421 8.922 12.490 1.00 83.50 188 ILE A N 1
ATOM 1521 C CA . ILE A 1 188 ? -6.521 9.849 11.797 1.00 83.50 188 ILE A CA 1
ATOM 1522 C C . ILE A 1 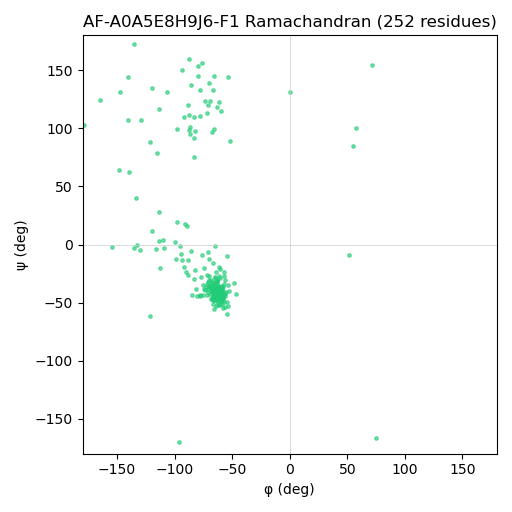188 ? -5.080 9.686 12.294 1.00 83.50 188 ILE A C 1
ATOM 1524 O O . ILE A 1 188 ? -4.152 9.670 11.485 1.00 83.50 188 ILE A O 1
ATOM 1528 N N . ASN A 1 189 ? -4.865 9.528 13.604 1.00 81.50 189 ASN A N 1
ATOM 1529 C CA . ASN A 1 189 ? -3.524 9.319 14.163 1.00 81.50 189 ASN A CA 1
ATOM 1530 C C . ASN A 1 189 ? -2.858 8.047 13.629 1.00 81.50 189 ASN A C 1
ATOM 1532 O O . ASN A 1 189 ? -1.651 8.055 13.368 1.00 81.50 189 ASN A O 1
ATOM 1536 N N . LEU A 1 190 ? -3.651 6.988 13.457 1.00 81.56 190 LEU A N 1
ATOM 1537 C CA . LEU A 1 190 ? -3.220 5.701 12.913 1.00 81.56 190 LEU A CA 1
ATOM 1538 C C . LEU A 1 190 ? -3.042 5.719 11.388 1.00 81.56 190 LEU A C 1
ATOM 1540 O O . LEU A 1 190 ? -2.503 4.767 10.832 1.00 81.56 190 LEU A O 1
ATOM 1544 N N . SER A 1 191 ? -3.461 6.793 10.716 1.00 77.50 191 SER A N 1
ATOM 1545 C CA . SER A 1 191 ? -3.292 6.960 9.274 1.00 77.50 191 SER A CA 1
ATOM 1546 C C . SER A 1 191 ? -1.947 7.599 8.899 1.00 77.50 191 SER A C 1
ATOM 1548 O O . SER A 1 191 ? -1.321 8.320 9.689 1.00 77.50 191 SER A O 1
ATOM 1550 N N . ASN A 1 192 ? -1.541 7.398 7.644 1.00 75.75 192 ASN A N 1
ATOM 1551 C CA . ASN A 1 192 ? -0.383 8.056 7.026 1.00 75.75 192 ASN A CA 1
ATOM 1552 C C . ASN A 1 192 ? -0.746 9.387 6.342 1.00 75.75 192 ASN A C 1
ATOM 1554 O O . ASN A 1 192 ? 0.029 9.914 5.552 1.00 75.75 192 ASN A O 1
ATOM 1558 N N . TYR A 1 193 ? -1.915 9.960 6.646 1.00 82.31 193 TYR A N 1
ATOM 1559 C CA . TYR A 1 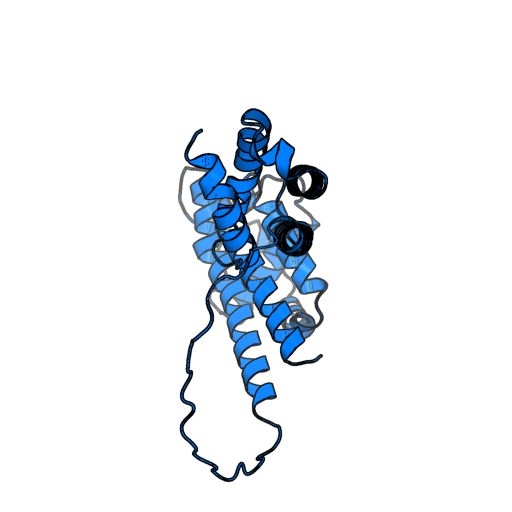193 ? -2.367 11.201 6.025 1.00 82.31 193 TYR A CA 1
ATOM 1560 C C . TYR A 1 193 ? -1.412 12.376 6.325 1.00 82.31 193 TYR A C 1
ATOM 1562 O O . TYR A 1 193 ? -1.178 12.723 7.485 1.00 82.31 193 TYR A O 1
ATOM 1570 N N . LYS A 1 194 ? -0.884 13.016 5.271 1.00 78.81 194 LYS A N 1
ATOM 1571 C CA . LYS A 1 194 ? 0.145 14.076 5.334 1.00 78.81 194 LYS A CA 1
ATOM 1572 C C . LYS A 1 194 ? -0.242 15.252 6.230 1.00 78.81 194 LYS A C 1
ATOM 1574 O O . LYS A 1 194 ? 0.574 15.747 7.005 1.00 78.81 194 LYS A O 1
ATOM 1579 N N . GLU A 1 195 ? -1.499 15.688 6.172 1.00 85.81 195 GLU A N 1
ATOM 1580 C CA . GLU A 1 195 ? -1.983 16.823 6.966 1.00 85.81 195 GLU A CA 1
ATOM 1581 C C . GLU A 1 195 ? -2.715 16.401 8.251 1.00 85.81 195 GLU A C 1
ATOM 1583 O O . GLU A 1 195 ? -3.420 17.212 8.858 1.00 85.81 195 GLU A O 1
ATOM 1588 N N . LYS A 1 196 ? -2.505 15.162 8.730 1.00 87.56 196 LYS A N 1
ATOM 1589 C CA . LYS A 1 196 ? -3.201 14.613 9.907 1.00 87.56 196 LYS A CA 1
ATOM 1590 C C . LYS A 1 196 ? -3.115 15.487 11.148 1.00 87.56 196 LYS A C 1
ATOM 1592 O O . LYS A 1 196 ? -4.116 15.665 11.828 1.00 87.56 196 LYS A O 1
ATOM 1597 N N . ASN A 1 197 ? -1.962 16.099 11.415 1.00 88.81 197 ASN A N 1
ATOM 1598 C CA . ASN A 1 197 ? -1.798 16.981 12.572 1.00 88.81 197 ASN A CA 1
ATOM 1599 C C . ASN A 1 197 ? -2.682 18.232 12.473 1.00 88.81 197 ASN A C 1
ATOM 1601 O O . ASN A 1 197 ? -3.271 18.648 13.471 1.00 88.81 197 ASN A O 1
ATOM 1605 N N . LYS A 1 198 ? -2.805 18.818 11.274 1.00 89.06 198 LYS A N 1
ATOM 1606 C CA . LYS A 1 198 ? -3.675 19.977 11.034 1.00 89.06 198 LYS A CA 1
ATOM 1607 C C . LYS A 1 198 ? -5.141 19.579 11.171 1.00 89.06 198 LYS A C 1
ATOM 1609 O O . LYS A 1 198 ? -5.874 20.241 11.898 1.00 89.06 198 LYS A O 1
ATOM 1614 N N . LEU A 1 199 ? -5.537 18.461 10.560 1.00 91.50 199 LEU A N 1
ATOM 1615 C CA . LEU A 1 199 ? -6.905 17.957 10.656 1.00 91.50 199 LEU A CA 1
ATOM 1616 C C . LEU A 1 199 ? -7.288 17.614 12.105 1.00 91.50 199 LEU A C 1
ATOM 1618 O O . LEU A 1 199 ? -8.317 18.073 12.588 1.00 91.50 199 LEU A O 1
ATOM 1622 N N . ILE A 1 200 ? -6.432 16.899 12.843 1.00 90.81 200 ILE A N 1
ATOM 1623 C CA . ILE A 1 200 ? -6.642 16.598 14.270 1.00 90.81 200 ILE A CA 1
ATOM 1624 C C . ILE A 1 200 ? -6.782 17.884 15.087 1.00 90.81 200 ILE A C 1
ATOM 1626 O O . ILE A 1 200 ? -7.610 17.942 15.992 1.00 90.81 200 ILE A O 1
ATOM 1630 N N . SER A 1 201 ? -5.984 18.912 14.792 1.00 91.00 201 SER A N 1
ATOM 1631 C CA . SER A 1 201 ? -6.047 20.183 15.523 1.00 91.00 201 SER A CA 1
ATOM 1632 C C . SER A 1 201 ? -7.389 20.883 15.305 1.00 91.00 201 SER A C 1
ATOM 1634 O O . SER A 1 201 ? -8.003 21.333 16.268 1.00 91.00 201 SER A O 1
ATOM 1636 N N . LEU A 1 202 ? -7.888 20.904 14.066 1.00 91.88 202 LEU A N 1
ATOM 1637 C CA . LEU A 1 202 ? -9.209 21.452 13.741 1.00 91.88 202 LEU A CA 1
ATOM 1638 C C . LEU A 1 202 ? -10.336 20.646 14.403 1.00 91.88 202 LEU A C 1
ATOM 1640 O O . LEU A 1 202 ? -11.253 21.229 14.971 1.00 91.88 202 LEU A O 1
ATOM 1644 N N . LEU A 1 203 ? -10.237 19.315 14.419 1.00 91.06 203 LEU A N 1
ATOM 1645 C CA . LEU A 1 203 ? -11.206 18.447 15.095 1.00 91.06 203 LEU A CA 1
ATOM 1646 C C . LEU A 1 203 ? -11.233 18.655 16.615 1.00 91.06 203 LEU A C 1
ATOM 1648 O O . LEU A 1 203 ? -12.308 18.663 17.210 1.00 91.06 203 LEU A O 1
ATOM 1652 N N . LYS A 1 204 ? -10.074 18.873 17.249 1.00 89.62 204 LYS A N 1
ATOM 1653 C CA . LYS A 1 204 ? -9.998 19.219 18.678 1.00 89.62 204 LYS A CA 1
ATOM 1654 C C . LYS A 1 204 ? -10.661 20.562 18.966 1.00 89.62 204 LYS A C 1
ATOM 1656 O O . LYS A 1 204 ? -11.489 20.634 19.863 1.00 89.62 204 LYS A O 1
ATOM 1661 N N . ILE A 1 205 ? -10.376 21.584 18.156 1.00 89.31 205 ILE A N 1
ATOM 1662 C CA . ILE A 1 205 ? -11.010 22.908 18.274 1.00 89.31 205 ILE A CA 1
ATOM 1663 C C . ILE A 1 205 ? -12.535 22.804 18.113 1.00 89.31 205 ILE A C 1
ATOM 1665 O O . ILE A 1 205 ? -13.280 23.454 18.845 1.00 89.31 205 ILE A O 1
ATOM 1669 N N . LEU A 1 206 ? -13.009 21.968 17.184 1.00 86.69 206 LEU A N 1
ATOM 1670 C CA . LEU A 1 206 ? -14.436 21.695 17.013 1.00 86.69 206 LEU A CA 1
ATOM 1671 C C . LEU A 1 206 ? -15.035 20.976 18.234 1.00 86.69 206 LEU A C 1
ATOM 1673 O O . LEU A 1 206 ? -16.150 21.292 18.627 1.00 86.69 206 LEU A O 1
ATOM 1677 N N . SER A 1 207 ? -14.316 20.031 18.843 1.00 85.38 207 SER A N 1
ATOM 1678 C CA . SER A 1 207 ? -14.764 19.305 20.043 1.00 85.38 207 SER A CA 1
ATOM 1679 C C . SER A 1 207 ? -14.829 20.200 21.288 1.00 85.38 207 SER A C 1
ATOM 1681 O O . SER A 1 207 ? -15.745 20.071 22.099 1.00 85.38 207 SER A O 1
ATOM 1683 N N . GLU A 1 208 ? -13.888 21.134 21.423 1.00 84.56 208 GLU A N 1
ATOM 1684 C CA . GLU A 1 208 ? -13.816 22.075 22.546 1.00 84.56 208 GLU A CA 1
ATOM 1685 C C . GLU A 1 208 ? -14.924 23.138 22.503 1.00 84.56 208 GLU A C 1
ATOM 1687 O O . GLU A 1 208 ? -15.382 23.581 23.556 1.00 84.56 208 GLU A O 1
ATOM 1692 N N . ASN A 1 209 ? -15.367 23.548 21.308 1.00 85.06 209 ASN A N 1
ATOM 1693 C CA . ASN A 1 209 ? -16.381 24.592 21.143 1.00 85.06 209 ASN A CA 1
ATOM 1694 C C . ASN A 1 209 ? -17.259 24.367 19.897 1.00 85.06 209 ASN A C 1
ATOM 1696 O O . ASN A 1 209 ? -17.245 25.143 18.936 1.00 85.06 209 ASN A O 1
ATOM 1700 N N . SER A 1 210 ? -18.019 23.273 19.903 1.00 80.06 210 SER A N 1
ATOM 1701 C CA . SER A 1 210 ? -18.806 22.830 18.745 1.00 80.06 210 SER A CA 1
ATOM 1702 C C . SER A 1 210 ? -19.919 23.805 18.356 1.00 80.06 210 SER A C 1
ATOM 1704 O O . SER A 1 210 ? -20.113 24.063 17.171 1.00 80.06 210 SER A O 1
ATOM 1706 N N . GLU A 1 211 ? -20.618 24.401 19.324 1.00 79.19 211 GLU A N 1
ATOM 1707 C CA . GLU A 1 211 ? -21.741 25.311 19.055 1.00 79.19 211 GLU A CA 1
ATOM 1708 C C . GLU A 1 211 ? -21.335 26.589 18.312 1.00 79.19 211 GLU A C 1
ATOM 1710 O O . GLU A 1 211 ? -22.093 27.079 17.468 1.00 79.19 211 GLU A O 1
ATOM 1715 N N . GLU A 1 212 ? -20.163 27.146 18.627 1.00 82.81 212 GLU A N 1
ATOM 1716 C CA . GLU A 1 212 ? -19.639 28.340 17.963 1.00 82.81 212 GLU A CA 1
ATOM 1717 C C . GLU A 1 212 ? -18.992 27.977 16.623 1.00 82.81 212 GLU A C 1
ATOM 1719 O O . GLU A 1 212 ? -19.261 28.613 15.605 1.00 82.81 212 GLU A O 1
ATOM 1724 N N . ARG A 1 213 ? -18.196 26.901 16.589 1.00 84.56 213 ARG A N 1
ATOM 1725 C CA . ARG A 1 213 ? -17.444 26.494 15.393 1.00 84.56 213 ARG A CA 1
ATOM 1726 C C . ARG A 1 213 ? -18.316 25.962 14.263 1.00 84.56 213 ARG A C 1
ATOM 1728 O O . ARG A 1 213 ? -17.984 26.189 13.106 1.00 84.56 213 ARG A O 1
ATOM 1735 N N . LEU A 1 214 ? -19.454 25.339 14.567 1.00 82.62 214 LEU A N 1
ATOM 1736 C CA . LEU A 1 214 ? -20.435 24.932 13.552 1.00 82.62 214 LEU A CA 1
ATOM 1737 C C . LEU A 1 214 ? -21.180 26.120 12.911 1.00 82.62 214 LEU A C 1
ATOM 1739 O O . LEU A 1 214 ? -21.848 25.937 11.897 1.00 82.62 214 LEU A O 1
ATOM 1743 N N . LYS A 1 215 ? -21.079 27.332 13.478 1.00 82.88 215 LYS A N 1
ATOM 1744 C CA . LYS A 1 215 ? -21.629 28.575 12.901 1.00 82.88 215 LYS A CA 1
ATOM 1745 C C . LYS A 1 215 ? -20.572 29.409 12.169 1.00 82.88 215 LYS A C 1
ATOM 1747 O O . LYS A 1 215 ? -20.920 30.352 11.460 1.00 82.88 215 LYS A O 1
ATOM 1752 N N . ASP A 1 216 ? -19.295 29.086 12.348 1.00 85.12 216 ASP A N 1
ATOM 1753 C CA . ASP A 1 216 ? -18.164 29.796 11.759 1.00 85.12 216 ASP A CA 1
ATOM 1754 C C . ASP A 1 216 ? -17.867 29.249 10.355 1.00 85.12 216 ASP A C 1
ATOM 1756 O O . ASP A 1 216 ? -17.253 28.195 10.180 1.00 85.12 216 ASP A O 1
ATOM 1760 N N . LYS A 1 217 ? -18.315 29.991 9.336 1.00 81.81 217 LYS A N 1
ATOM 1761 C CA . LYS A 1 217 ? -18.175 29.613 7.924 1.00 81.81 217 LYS A CA 1
ATOM 1762 C C . LYS A 1 217 ? -16.712 29.395 7.518 1.00 81.81 217 LYS A C 1
ATOM 1764 O O . LYS A 1 217 ? -16.406 28.392 6.882 1.00 81.81 217 LYS A O 1
ATOM 1769 N N . GLY A 1 218 ? -15.810 30.295 7.916 1.00 83.75 218 GLY A N 1
ATOM 1770 C CA . GLY A 1 218 ? -14.392 30.207 7.550 1.00 83.75 218 GLY A CA 1
ATOM 1771 C C . GLY A 1 218 ? -13.696 29.026 8.225 1.00 83.75 218 GLY A C 1
ATOM 1772 O O . GLY A 1 218 ? -12.854 28.360 7.621 1.00 83.75 218 GLY A O 1
ATOM 1773 N N . PHE A 1 219 ? -14.093 28.711 9.460 1.00 90.19 219 PHE A N 1
ATOM 1774 C CA . PHE A 1 219 ? -13.639 27.497 10.128 1.00 90.19 219 PHE A CA 1
ATOM 1775 C C . PHE A 1 219 ? -14.124 26.229 9.416 1.00 90.19 219 PHE A C 1
ATOM 1777 O O . PHE A 1 219 ? -13.327 25.313 9.215 1.00 90.19 219 PHE A O 1
ATOM 1784 N N . LEU A 1 220 ? -15.398 26.168 9.013 1.00 86.44 220 LEU A N 1
ATOM 1785 C CA . LEU A 1 220 ? -15.941 25.019 8.286 1.00 86.44 220 LEU A CA 1
ATOM 1786 C C . LEU A 1 220 ? -15.280 24.837 6.916 1.00 86.44 220 LEU A C 1
ATOM 1788 O O . LEU A 1 220 ? -14.958 23.708 6.563 1.00 86.44 220 LEU A O 1
ATOM 1792 N N . GLU A 1 221 ? -15.005 25.913 6.175 1.00 84.50 221 GLU A N 1
ATOM 1793 C CA . GLU A 1 221 ? -14.249 25.851 4.913 1.00 84.50 221 GLU A CA 1
ATOM 1794 C C . GLU A 1 221 ? -12.854 25.258 5.125 1.00 84.50 221 GLU A C 1
ATOM 1796 O O . GLU A 1 221 ? -12.459 24.325 4.425 1.00 84.50 221 GLU A O 1
ATOM 1801 N N . LEU A 1 222 ? -12.130 25.741 6.139 1.00 89.25 222 LEU A N 1
ATOM 1802 C CA . LEU A 1 222 ? -10.800 25.240 6.474 1.00 89.25 222 LEU A CA 1
ATOM 1803 C C . LEU A 1 222 ? -10.832 23.779 6.941 1.00 89.25 222 LEU A C 1
ATOM 1805 O O . LEU A 1 222 ? -9.959 22.990 6.578 1.00 89.25 222 LEU A O 1
ATOM 1809 N N . LEU A 1 223 ? -11.832 23.405 7.742 1.00 89.31 223 LEU A N 1
ATOM 1810 C CA . LEU A 1 223 ? -12.038 22.022 8.155 1.00 89.31 223 LEU A CA 1
ATOM 1811 C C . LEU A 1 223 ? -12.309 21.137 6.938 1.00 89.31 223 LEU A C 1
ATOM 1813 O O . LEU A 1 223 ? -11.701 20.077 6.834 1.00 89.31 223 LEU A O 1
ATOM 1817 N N . MET A 1 224 ? -13.149 21.582 6.002 1.00 84.81 224 MET A N 1
ATOM 1818 C CA . MET A 1 224 ? -13.495 20.831 4.795 1.00 84.81 224 MET A CA 1
ATOM 1819 C C . MET A 1 224 ? -12.330 20.687 3.814 1.00 84.81 224 MET A C 1
ATOM 1821 O O . MET A 1 224 ? -12.159 19.610 3.245 1.00 84.81 224 MET A O 1
ATOM 1825 N N . ASP A 1 225 ? -11.488 21.710 3.667 1.00 84.94 225 ASP A N 1
ATOM 1826 C CA . ASP A 1 225 ? -10.257 21.651 2.865 1.00 84.94 225 ASP A CA 1
ATOM 1827 C C . ASP A 1 225 ? -9.310 20.540 3.345 1.00 84.94 225 ASP A C 1
ATOM 1829 O O . ASP A 1 225 ? -8.688 19.845 2.546 1.00 84.94 225 ASP A O 1
ATOM 1833 N N . LYS A 1 226 ? -9.246 20.316 4.662 1.00 86.25 226 LYS A N 1
ATOM 1834 C CA . LYS A 1 226 ? -8.442 19.238 5.266 1.00 86.25 226 LYS A CA 1
ATOM 1835 C C . LYS A 1 226 ? -9.193 17.918 5.377 1.00 86.25 226 LYS A C 1
ATOM 1837 O O . LYS A 1 226 ? -8.586 16.853 5.380 1.00 86.25 226 LYS A O 1
ATOM 1842 N N . TRP A 1 227 ? -10.512 17.974 5.458 1.00 86.00 227 TRP A N 1
ATOM 1843 C CA . TRP A 1 227 ? -11.368 16.807 5.592 1.00 86.00 227 TRP A CA 1
ATOM 1844 C C . TRP A 1 227 ? -11.566 16.070 4.271 1.00 86.00 227 TRP A C 1
ATOM 1846 O O . TRP A 1 227 ? -11.472 14.851 4.252 1.00 86.00 227 TRP A O 1
ATOM 1856 N N . ASN A 1 228 ? -11.814 16.775 3.166 1.00 81.38 228 ASN A N 1
ATOM 1857 C CA . ASN A 1 228 ? -12.137 16.150 1.882 1.00 81.38 228 ASN A CA 1
ATOM 1858 C C . ASN A 1 228 ? -11.019 15.241 1.350 1.00 81.38 228 ASN A C 1
ATOM 1860 O O . ASN A 1 228 ? -11.332 14.103 0.997 1.00 81.38 228 ASN A O 1
ATOM 1864 N N . PRO A 1 229 ? -9.734 15.657 1.360 1.00 78.94 229 PRO A N 1
ATOM 1865 C CA . PRO A 1 229 ? -8.638 14.773 0.979 1.00 78.94 229 PRO A CA 1
ATOM 1866 C C . PRO A 1 229 ? -8.502 13.576 1.920 1.00 78.94 229 PRO A C 1
ATOM 1868 O O . PRO A 1 229 ? -8.087 12.509 1.497 1.00 78.94 229 PRO A O 1
ATOM 1871 N N . TYR A 1 230 ? -8.845 13.729 3.202 1.00 79.94 230 TYR A N 1
ATOM 1872 C CA . TYR A 1 230 ? -8.858 12.609 4.138 1.00 79.94 230 TYR A CA 1
ATOM 1873 C C . TYR A 1 230 ? -10.027 11.653 3.846 1.00 79.94 230 TYR A C 1
ATOM 1875 O O . TYR A 1 230 ? -9.820 10.445 3.797 1.00 79.94 230 TYR A O 1
ATOM 1883 N N . LEU A 1 231 ? -11.228 12.177 3.571 1.00 75.88 231 LEU A N 1
ATOM 1884 C CA . LEU A 1 231 ? -12.436 11.407 3.265 1.00 75.88 231 LEU A CA 1
ATOM 1885 C C . LEU A 1 231 ? -12.275 10.560 1.994 1.00 75.88 231 LEU A C 1
ATOM 1887 O O . LEU A 1 231 ? -12.650 9.389 2.003 1.00 75.88 231 LEU A O 1
ATOM 1891 N N . SER A 1 232 ? -11.668 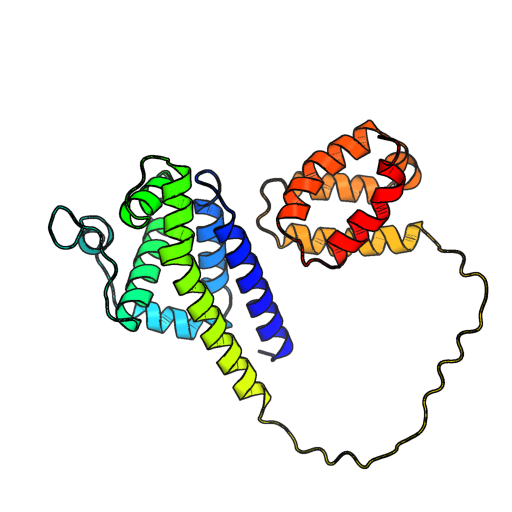11.116 0.939 1.00 67.50 232 SER A N 1
ATOM 1892 C CA . SER A 1 232 ? -11.368 10.373 -0.294 1.00 67.50 232 SER A CA 1
ATOM 1893 C C . SER A 1 232 ? -10.424 9.188 -0.069 1.00 67.50 232 SER A C 1
ATOM 1895 O O . SER A 1 232 ? -10.378 8.278 -0.887 1.00 67.50 232 SER A O 1
ATOM 1897 N N . LEU A 1 233 ? -9.686 9.169 1.046 1.00 65.00 233 LEU A N 1
ATOM 1898 C CA . LEU A 1 233 ? -8.758 8.091 1.400 1.00 65.00 233 LEU A CA 1
ATOM 1899 C C . LEU A 1 233 ? -9.391 7.014 2.299 1.00 65.00 233 LEU A C 1
ATOM 1901 O O . LEU A 1 233 ? -8.806 5.947 2.479 1.00 65.00 233 LEU A O 1
ATOM 1905 N N . ILE A 1 234 ? -10.569 7.262 2.881 1.00 67.38 234 ILE A N 1
ATOM 1906 C CA . ILE A 1 234 ? -11.187 6.420 3.926 1.00 67.38 234 ILE A CA 1
ATOM 1907 C C . ILE A 1 234 ? -12.672 6.144 3.668 1.00 67.38 234 ILE A C 1
ATOM 1909 O O . ILE A 1 234 ? -13.469 6.087 4.604 1.00 67.38 234 ILE A O 1
ATOM 1913 N N . GLU A 1 235 ? -13.057 5.892 2.418 1.00 56.62 235 GLU A N 1
ATOM 1914 C CA . GLU A 1 235 ? -14.459 5.672 2.005 1.00 56.62 235 GLU A CA 1
ATOM 1915 C C . GLU A 1 235 ? -15.211 4.559 2.774 1.00 56.62 235 GLU A C 1
ATOM 1917 O O . GLU A 1 235 ? -16.426 4.439 2.661 1.00 56.62 235 GLU A O 1
ATOM 1922 N N . SER A 1 236 ? -14.514 3.753 3.584 1.00 58.41 236 SER A N 1
ATOM 1923 C CA . SER A 1 236 ? -15.087 2.695 4.432 1.00 58.41 236 SER A CA 1
ATOM 1924 C C . SER A 1 236 ? -15.068 2.983 5.941 1.00 58.41 236 SER A C 1
ATOM 1926 O O . SER A 1 236 ? -15.600 2.177 6.706 1.00 58.41 236 SER A O 1
ATOM 1928 N N . SER A 1 237 ? -14.504 4.109 6.404 1.00 70.25 237 SER A N 1
ATOM 1929 C CA . SER A 1 237 ? -14.550 4.459 7.831 1.00 70.25 237 SER A CA 1
ATOM 1930 C C . SER A 1 237 ? -15.963 4.889 8.221 1.00 70.25 237 SER A C 1
ATOM 1932 O O . SER A 1 237 ? -16.463 5.943 7.818 1.00 70.25 237 SER A O 1
ATOM 1934 N N . GLN A 1 238 ? -16.609 4.081 9.063 1.00 69.81 238 GLN A N 1
ATOM 1935 C CA . GLN A 1 238 ? -17.922 4.406 9.611 1.00 69.81 238 GLN A CA 1
ATOM 1936 C C . GLN A 1 238 ? -17.874 5.674 10.474 1.00 69.81 238 GLN A C 1
ATOM 1938 O O . GLN A 1 238 ? -18.840 6.437 10.461 1.00 69.81 238 GLN A O 1
ATOM 1943 N N . HIS A 1 239 ? -16.763 5.947 11.168 1.00 75.12 239 HIS A N 1
ATOM 1944 C CA . HIS A 1 239 ? -16.592 7.167 11.961 1.00 75.12 239 HIS A CA 1
ATOM 1945 C C . HIS A 1 239 ? -16.425 8.392 11.064 1.00 75.12 239 HIS A C 1
ATOM 1947 O O . HIS A 1 239 ? -17.066 9.413 11.311 1.00 75.12 239 HIS A O 1
ATOM 1953 N N . ALA A 1 240 ? -15.666 8.276 9.972 1.00 71.19 240 ALA A N 1
ATOM 1954 C CA . ALA A 1 240 ? -15.518 9.361 9.015 1.00 71.19 240 ALA A CA 1
ATOM 1955 C C . ALA A 1 240 ? -16.829 9.660 8.283 1.00 71.19 240 ALA A C 1
ATOM 1957 O O . ALA A 1 240 ? -17.255 10.809 8.214 1.00 71.19 240 ALA A O 1
ATOM 1958 N N . ILE A 1 241 ? -17.548 8.633 7.828 1.00 69.88 241 ILE A N 1
ATOM 1959 C CA . ILE A 1 241 ? -18.871 8.805 7.214 1.00 69.88 241 ILE A CA 1
ATOM 1960 C C . ILE A 1 241 ? -19.860 9.423 8.212 1.00 69.88 241 ILE A C 1
ATOM 1962 O O . ILE A 1 241 ? -20.627 10.316 7.848 1.00 69.88 241 ILE A O 1
ATOM 1966 N N . SER A 1 242 ? -19.860 8.968 9.468 1.00 72.31 242 SER A N 1
ATOM 1967 C CA . SER A 1 242 ? -20.758 9.496 10.505 1.00 72.31 242 SER A CA 1
ATOM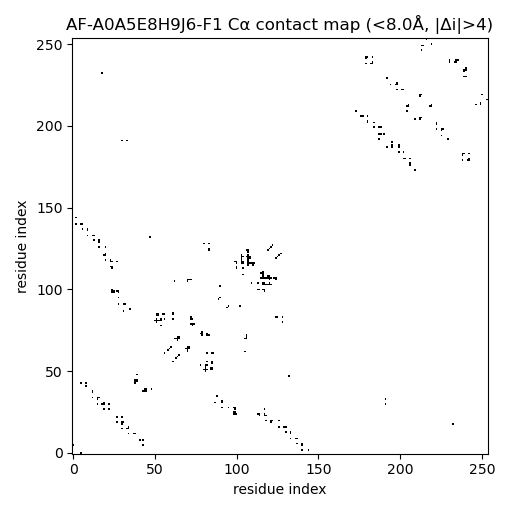 1968 C C . SER A 1 242 ? -20.448 10.955 10.830 1.00 72.31 242 SER A C 1
ATOM 1970 O O . SER A 1 242 ? -21.365 11.764 10.948 1.00 72.31 242 SER A O 1
ATOM 1972 N N . PHE A 1 243 ? -19.168 11.318 10.891 1.00 76.56 243 PHE A N 1
ATOM 1973 C CA . PHE A 1 243 ? -18.736 12.698 11.073 1.00 76.56 243 PHE A CA 1
ATOM 1974 C C . PHE A 1 243 ? -19.070 13.583 9.863 1.00 76.56 243 PHE A C 1
ATOM 1976 O O . PHE A 1 243 ? -19.580 14.688 10.026 1.00 76.56 243 PHE A O 1
ATOM 1983 N N . GLY A 1 244 ? -18.888 13.086 8.637 1.00 71.50 244 GLY A N 1
ATOM 1984 C CA . GLY A 1 244 ? -19.314 13.793 7.427 1.00 71.50 244 GLY A CA 1
ATOM 1985 C C . GLY A 1 244 ? -20.821 14.070 7.424 1.00 71.50 244 GLY A C 1
ATOM 1986 O O . GLY A 1 244 ? -21.247 15.188 7.143 1.00 71.50 244 GLY A O 1
ATOM 1987 N N . LYS A 1 245 ? -21.637 13.086 7.826 1.00 72.38 245 LYS A N 1
ATOM 1988 C CA . LYS A 1 245 ? -23.093 13.246 7.991 1.00 72.38 245 LYS A CA 1
ATOM 1989 C C . LYS A 1 245 ? -23.469 14.230 9.098 1.00 72.38 245 LYS A C 1
ATOM 1991 O O . LYS A 1 245 ? -24.480 14.911 8.965 1.00 72.38 245 LYS A O 1
ATOM 1996 N N . LEU A 1 246 ? -22.679 14.303 10.168 1.00 74.19 246 LEU A N 1
ATOM 1997 C CA . LEU A 1 246 ? -22.867 15.256 11.261 1.00 74.19 246 LEU A CA 1
ATOM 1998 C C . LEU A 1 246 ? -22.643 16.700 10.791 1.00 74.19 246 LEU A C 1
ATOM 2000 O O . LEU A 1 246 ? -23.408 17.585 11.162 1.00 74.19 246 LEU A O 1
ATOM 2004 N N . ILE A 1 247 ? -21.604 16.938 9.987 1.00 72.69 247 ILE A N 1
ATOM 2005 C CA . ILE A 1 247 ? -21.242 18.286 9.533 1.00 72.69 247 ILE A CA 1
ATOM 2006 C C . ILE A 1 247 ? -22.067 18.730 8.320 1.00 72.69 247 ILE A C 1
ATOM 2008 O O . ILE A 1 247 ? -22.362 19.916 8.197 1.00 72.69 247 ILE A O 1
ATOM 2012 N N . ALA A 1 248 ? -22.513 17.806 7.464 1.00 73.44 248 ALA A N 1
ATOM 2013 C CA . ALA A 1 248 ? -23.249 18.109 6.232 1.00 73.44 248 ALA A CA 1
ATOM 2014 C C . ALA A 1 248 ? -24.408 19.133 6.365 1.00 73.44 248 ALA A C 1
ATOM 2016 O O . ALA A 1 248 ? -24.483 20.021 5.515 1.00 73.44 248 ALA A O 1
ATOM 2017 N N . PRO A 1 249 ? -25.267 19.106 7.408 1.00 73.81 249 PRO A N 1
ATOM 2018 C CA . PRO A 1 249 ? -26.338 20.096 7.589 1.00 73.81 249 PRO A CA 1
ATOM 2019 C C . PRO A 1 249 ? -25.843 21.533 7.815 1.00 73.81 249 PRO A C 1
ATOM 2021 O O . PRO A 1 249 ? -26.570 22.491 7.563 1.00 73.81 249 PRO A O 1
ATOM 2024 N N . PHE A 1 250 ? -24.611 21.697 8.294 1.00 71.00 250 PHE A N 1
ATOM 2025 C CA . PHE A 1 250 ? -23.977 23.001 8.497 1.00 71.00 250 PHE A CA 1
ATOM 2026 C C . PHE A 1 250 ? -23.249 23.484 7.236 1.00 71.00 250 PHE A C 1
ATOM 2028 O O . PHE A 1 250 ? -22.926 24.663 7.123 1.00 71.00 250 PHE A O 1
ATOM 2035 N N . LEU A 1 251 ? -23.047 22.590 6.260 1.00 64.19 251 LEU A N 1
ATOM 2036 C CA . LEU A 1 251 ? -22.429 22.894 4.969 1.00 64.19 251 LEU A CA 1
ATOM 2037 C C . LEU A 1 251 ? -23.447 23.270 3.890 1.00 64.19 251 LEU A C 1
ATOM 2039 O O . LEU A 1 251 ? -23.082 23.911 2.914 1.00 64.19 251 LEU A O 1
ATOM 2043 N N . THR A 1 252 ? -24.728 22.922 4.052 1.00 55.00 252 THR A N 1
ATOM 2044 C CA . THR A 1 252 ? -25.798 23.265 3.092 1.00 55.00 252 THR A CA 1
ATOM 2045 C C . THR A 1 252 ? -26.073 24.772 2.957 1.00 55.00 252 THR A C 1
ATOM 2047 O O . TH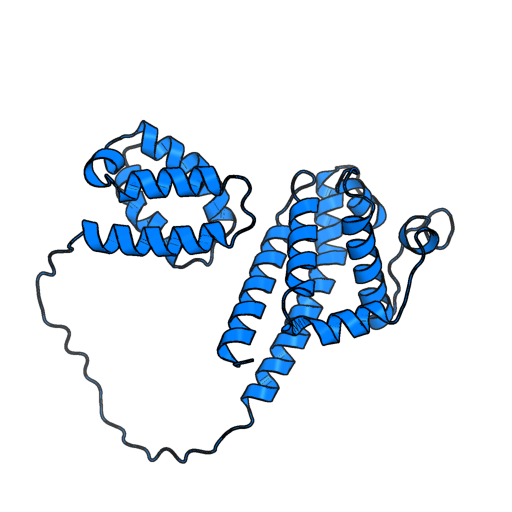R A 1 252 ? -26.916 25.173 2.158 1.00 55.00 252 THR A O 1
ATOM 2050 N N . HIS A 1 253 ? -25.358 25.606 3.716 1.00 48.88 253 HIS A N 1
ATOM 2051 C CA . HIS A 1 253 ? -25.403 27.069 3.663 1.00 48.88 253 HIS A CA 1
ATOM 2052 C C . HIS A 1 253 ? -24.049 27.720 3.299 1.00 48.88 253 HIS A C 1
ATOM 2054 O O . HIS A 1 253 ? -23.910 28.939 3.443 1.00 48.88 253 HIS A O 1
ATOM 2060 N N . LEU A 1 254 ? -23.062 26.931 2.847 1.00 47.06 254 LEU A N 1
ATOM 2061 C CA . LEU A 1 254 ? -21.793 27.427 2.294 1.00 47.06 254 LEU A CA 1
ATOM 2062 C C . LEU A 1 254 ? -21.961 27.982 0.878 1.00 47.06 254 LEU A C 1
ATOM 2064 O O . LEU A 1 254 ? -22.603 27.310 0.044 1.00 47.06 254 LEU A O 1
#

Mean predicted aligned error: 16.28 Å

Secondary structure (DSSP, 8-state):
--HHHHHHHHHHHHHHHHHHHT--TTTHHHHHHHHHHHHHHSGGGHHHHHHHHTS---HHHHHS-TTSS-----SSHHHHHHHHHHHHHHHHHH-TTS-HHHHHHHHS-S-SSHHHHHHHHIIIIIHHHHHHHHHHHHHHHHHHTT-S------------------------HHHHHHHHHHHHHHHHHHS--TTHHHHHHHHHHHHHSHHHHTT-HHHHHHHHHHHHHHHTT-TT-HHHHHHHHHHHHHHTT-

Organism: NCBI:txid1249483

Solvent-accessible surface area (backbone atoms only — not comparable to full-atom values): 14979 Å² total; per-residue (Å²): 133,55,72,71,56,52,53,51,53,52,51,51,51,53,52,43,51,57,49,37,67,71,40,51,51,92,46,31,51,62,34,49,42,51,45,55,54,48,45,76,68,39,75,88,37,48,67,60,49,52,63,31,60,73,56,86,76,53,68,58,68,69,72,49,23,87,66,86,79,42,62,74,80,58,90,51,68,68,60,27,49,16,48,50,48,50,46,53,53,47,41,58,71,75,42,76,90,54,65,41,36,60,64,11,52,57,65,16,61,94,72,93,48,64,61,56,15,33,49,33,19,31,64,74,48,51,44,60,50,54,53,47,54,51,50,55,51,52,55,50,58,58,55,64,70,70,73,76,75,93,70,86,76,78,90,79,89,74,88,83,79,84,80,90,78,79,84,84,79,84,74,61,63,72,62,60,49,44,55,46,51,51,54,38,45,52,52,45,68,76,44,87,56,89,58,38,71,58,43,45,49,51,49,50,53,36,60,78,40,43,80,62,42,67,70,34,63,69,55,48,52,55,46,44,68,50,40,50,69,50,47,77,73,40,86,79,41,65,51,56,53,52,50,50,62,66,49,45,78,62,50,79,79,112

Sequence (254 aa):
MSNTQEKKILSQFLTNIKFLMNSSNDDGFEALEGIINFMKKESLFHEIINKLEETEYSEEILYKGRDYNKYKLPSNSDQRNSFIWSLINDWVTNHKNEEYFNLGDLYGGKTTKIDDHVINFHDLVLRPFFEGIYTDLDLEISKTGKQETNINISNTSGPVTVQSNTTSSTINVASDINSNILELIKEINLSNYKEKNKLISLLKILSENSEERLKDKGFLELLMDKWNPYLSLIESSQHAISFGKLIAPFLTHL